Protein AF-A0A5Z2K8K6-F1 (afdb_monomer)

Organism: Salmonella enterica (NCBI:txid28901)

Mean predicted aligned error: 14.05 Å

pLDDT: mean 80.89, std 17.24, range [26.5, 98.38]

Nearest PDB structures (fo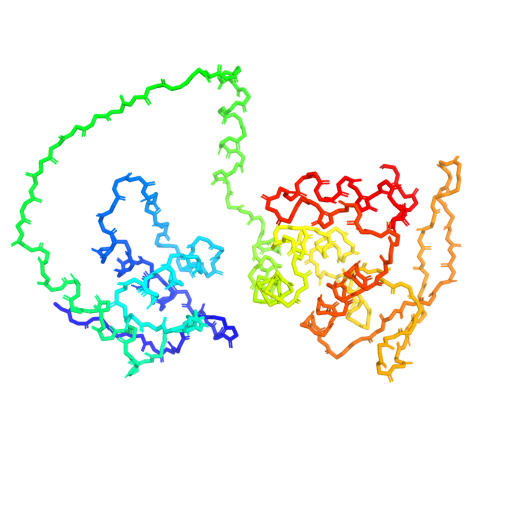ldseek):
  3vwo-assembly1_A  TM=8.982E-01  e=9.004E-08  Sphingomonas sp. A1
  5dn5-assembly2_B  TM=7.701E-01  e=9.004E-08  Salmonella enterica subsp. enterica serovar Typhimurium str. LT2
  5dn5-assembly3_C  TM=7.585E-01  e=5.777E-07  Salmonella enterica subsp. enterica serovar Typhimurium str. LT2
  3fi7-assembly1_A  TM=6.110E-01  e=3.113E-08  Listeria monocytogenes EGD-e
  7qfu-assembly1_A  TM=6.128E-01  e=1.281E-06  Enterococcus faecalis

Solvent-accessible surface area (backbone atoms only — not comparable to full-atom values): 14061 Å² total; per-residue (Å²): 132,80,82,82,50,90,57,43,34,39,62,95,39,83,42,50,43,73,40,30,21,54,49,35,50,34,49,48,60,51,54,86,47,95,90,55,80,75,66,76,68,75,16,68,70,40,72,68,54,46,53,52,43,30,52,43,28,40,75,74,62,63,37,95,69,56,74,39,58,36,39,74,88,32,70,58,46,53,50,35,41,53,43,61,67,67,77,82,79,89,86,87,86,90,84,91,84,88,73,92,75,71,66,68,64,61,54,50,53,52,50,52,59,69,66,46,80,66,59,68,58,55,51,50,33,50,48,66,38,44,55,32,18,50,50,19,27,73,77,42,43,46,30,45,66,42,49,45,51,47,30,28,64,61,3,62,42,66,74,51,35,75,52,30,28,31,68,67,53,68,44,58,30,98,91,63,37,60,43,76,48,80,45,74,46,45,57,97,87,43,79,43,80,41,80,47,49,25,24,30,39,96,34,66,52,56,35,40,42,50,52,25,45,53,46,61,72,36,73,75,32,52,72,19,68,79,31,46,90,37,48,68,62,19,50,51,39,36,48,75,54,58,74,58,68,71,132

Radius of gyration: 21.15 Å; Cα contacts (8 Å, |Δi|>4): 330; chains: 1; bounding box: 48×39×65 Å

InterPro domains:
  IPR002901 Mannosyl-glycoprotein endo-beta-N-acetylglucosamidase-like domain [PF01832] (131-247)
  IPR002901 Mannosyl-glycoprotein endo-beta-N-acetylglucosamidase-like domain [SM00047] (115-247)
  IPR051056 Glycosyl Hydrolase Family 73 [PTHR33308] (103-247)

Secondary structure (DSSP, 8-state):
-----SS-EETTS---HHHHHHHHHHHHHH---TTSPPPP-S----HHHHHHHHHHHHHHS--SS---EE-TTSHHHHHHHHHTTS--S----------PPS-HHHHHHHHHHHHSPP-HHHHHHHHHHHHHHHHHHHHH---HHHHHHHHHHHHTTTT--GGG-TT--BS--TTS-EEEEEEEEEETTEEEEEEEEEE--SSHHHHHHHHHHHHHH-GGGTTGGG-TT-HHHHHHHHHHTTS-S--

Structure (mmCIF, N/CA/C/O backbone):
data_AF-A0A5Z2K8K6-F1
#
_entry.id   AF-A0A5Z2K8K6-F1
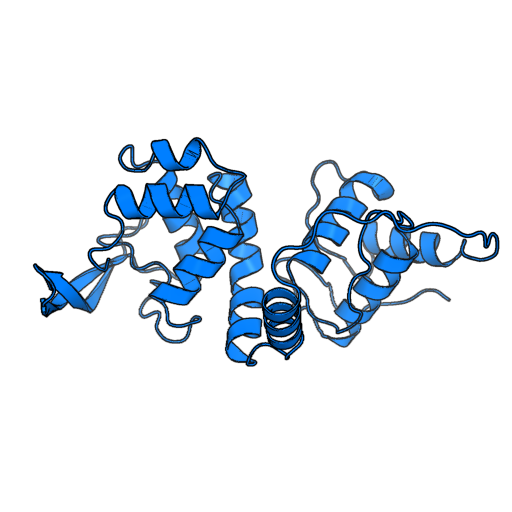#
loop_
_atom_site.group_PDB
_atom_site.id
_atom_site.type_symbol
_atom_site.label_atom_id
_atom_site.label_alt_id
_atom_site.label_comp_id
_atom_site.label_asym_id
_atom_site.label_entity_id
_atom_site.label_seq_id
_atom_site.pdbx_PDB_ins_code
_atom_site.Cartn_x
_atom_site.Cartn_y
_atom_site.Cartn_z
_atom_site.occupancy
_atom_site.B_iso_or_equiv
_atom_site.auth_seq_id
_atom_site.auth_comp_id
_atom_site.auth_asym_id
_atom_site.auth_atom_id
_atom_site.pdbx_PDB_model_num
ATOM 1 N N . MET A 1 1 ? 24.390 1.757 -28.069 1.00 53.50 1 MET A N 1
ATOM 2 C CA . MET A 1 1 ? 25.011 2.133 -26.772 1.00 53.50 1 MET A CA 1
ATOM 3 C C . MET A 1 1 ? 24.380 1.312 -25.645 1.00 53.50 1 MET A C 1
ATOM 5 O O . MET A 1 1 ? 23.157 1.298 -25.557 1.00 53.50 1 MET A O 1
ATOM 9 N N . ARG A 1 2 ? 25.167 0.586 -24.829 1.00 75.75 2 ARG A N 1
ATOM 10 C CA . ARG A 1 2 ? 24.657 -0.184 -23.669 1.00 75.75 2 ARG A CA 1
ATOM 11 C C . ARG A 1 2 ? 24.602 0.718 -22.436 1.00 75.75 2 ARG A C 1
ATOM 13 O O . ARG A 1 2 ? 25.634 1.231 -22.012 1.00 75.75 2 ARG A O 1
ATOM 20 N N . LEU A 1 3 ? 23.418 0.899 -21.865 1.00 83.81 3 LEU A N 1
ATOM 21 C CA . LEU A 1 3 ?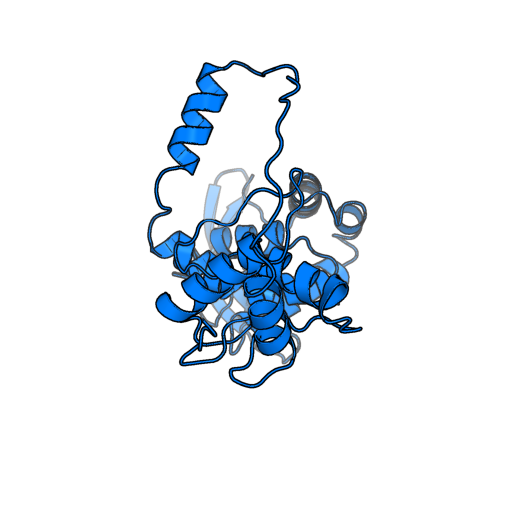 23.206 1.701 -20.664 1.00 83.81 3 LEU A CA 1
ATOM 22 C C . LEU A 1 3 ? 23.503 0.880 -19.407 1.00 83.81 3 LEU A C 1
ATOM 24 O O . LEU A 1 3 ? 23.149 -0.297 -19.309 1.00 83.81 3 LEU A O 1
ATOM 28 N N . ARG A 1 4 ? 24.157 1.520 -18.434 1.00 89.56 4 ARG A N 1
ATOM 29 C CA . ARG A 1 4 ? 24.488 0.942 -17.126 1.00 89.56 4 ARG A CA 1
ATOM 30 C C . ARG A 1 4 ? 23.766 1.700 -16.015 1.00 89.56 4 ARG A C 1
ATOM 32 O O . ARG A 1 4 ? 23.684 2.932 -16.058 1.00 89.56 4 ARG A O 1
ATOM 39 N N . ILE A 1 5 ? 23.303 0.962 -15.012 1.00 91.12 5 ILE A N 1
ATOM 40 C CA . ILE A 1 5 ? 22.779 1.513 -13.757 1.00 91.12 5 ILE A CA 1
ATOM 41 C C . ILE A 1 5 ? 23.851 1.448 -12.667 1.00 91.12 5 ILE A C 1
ATOM 43 O O . ILE A 1 5 ? 24.658 0.516 -12.636 1.00 91.12 5 ILE A O 1
ATOM 47 N N . SER A 1 6 ? 23.891 2.453 -11.798 1.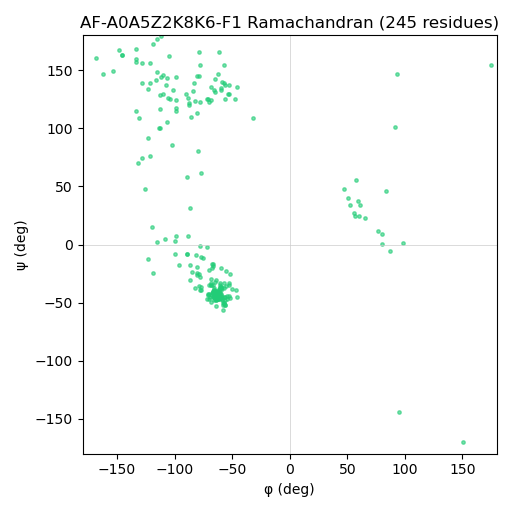00 86.06 6 SER A N 1
ATOM 48 C CA . SER A 1 6 ? 24.843 2.532 -10.688 1.00 86.06 6 SER A CA 1
ATOM 49 C C . SER A 1 6 ? 24.429 1.651 -9.510 1.00 86.06 6 SER A C 1
ATOM 51 O O . SER A 1 6 ? 25.284 1.027 -8.889 1.00 86.06 6 SER A O 1
ATOM 53 N N . ARG A 1 7 ? 23.133 1.512 -9.228 1.00 82.88 7 ARG A N 1
ATOM 54 C CA . ARG A 1 7 ? 22.577 0.598 -8.216 1.00 82.88 7 ARG A CA 1
ATOM 55 C C . ARG A 1 7 ? 21.386 -0.164 -8.787 1.00 82.88 7 ARG A C 1
ATOM 57 O O . ARG A 1 7 ? 20.916 0.151 -9.877 1.00 82.88 7 ARG A O 1
ATOM 64 N N . ALA A 1 8 ? 20.941 -1.196 -8.074 1.00 85.25 8 ALA A N 1
ATOM 65 C CA . ALA A 1 8 ? 19.706 -1.879 -8.428 1.00 85.25 8 ALA A CA 1
ATOM 66 C C . ALA A 1 8 ? 18.513 -0.911 -8.323 1.00 85.25 8 ALA A C 1
ATOM 68 O O . ALA A 1 8 ? 18.503 0.002 -7.493 1.00 85.25 8 ALA A O 1
ATOM 69 N N . VAL A 1 9 ? 17.533 -1.112 -9.200 1.00 87.56 9 VAL A N 1
ATOM 70 C CA . VAL A 1 9 ? 16.278 -0.351 -9.270 1.00 87.56 9 VAL A CA 1
ATOM 71 C C . VAL A 1 9 ? 15.142 -1.347 -9.146 1.00 87.56 9 VAL A C 1
ATOM 73 O O . VAL A 1 9 ? 15.189 -2.378 -9.807 1.00 87.56 9 VAL A O 1
ATOM 76 N N . GLY A 1 10 ? 14.141 -1.080 -8.320 1.00 83.44 10 GLY A N 1
ATOM 77 C CA . GLY A 1 10 ? 13.054 -2.016 -8.103 1.00 83.44 10 GLY A CA 1
ATOM 78 C C . GLY A 1 10 ? 12.410 -1.950 -6.730 1.00 83.44 10 GLY A C 1
ATOM 79 O O . GLY A 1 10 ? 12.699 -1.077 -5.908 1.00 83.44 10 GLY A O 1
ATOM 80 N N . VAL A 1 11 ? 11.562 -2.938 -6.468 1.00 72.00 11 VAL A N 1
ATOM 81 C CA . VAL A 1 11 ? 11.000 -3.200 -5.138 1.00 72.00 11 VAL A CA 1
ATOM 82 C C . VAL A 1 11 ? 12.127 -3.326 -4.106 1.00 72.00 11 VAL A C 1
ATOM 84 O O . VAL A 1 11 ? 13.101 -4.054 -4.309 1.00 72.00 11 VAL A O 1
ATOM 87 N N . ASN A 1 12 ? 12.000 -2.582 -3.003 1.00 69.12 12 ASN A N 1
ATOM 88 C CA . ASN A 1 12 ? 12.960 -2.537 -1.893 1.00 69.12 12 ASN A CA 1
ATOM 89 C C . ASN A 1 12 ? 14.399 -2.158 -2.300 1.00 69.12 12 ASN A C 1
ATOM 91 O O . ASN A 1 12 ? 15.354 -2.515 -1.614 1.00 69.12 12 ASN A O 1
ATOM 95 N N . GLN A 1 13 ? 14.571 -1.442 -3.417 1.00 83.12 13 GLN A N 1
ATOM 96 C CA . GLN A 1 13 ? 15.871 -0.943 -3.867 1.00 83.12 13 GLN A CA 1
ATOM 97 C C . GLN A 1 13 ? 16.025 0.565 -3.616 1.00 83.12 13 GLN A C 1
ATOM 99 O O . GLN A 1 13 ? 15.027 1.274 -3.487 1.00 83.12 13 GLN A O 1
ATOM 104 N N . PRO A 1 14 ? 17.262 1.101 -3.624 1.00 74.94 14 PRO A N 1
ATOM 105 C CA . PRO A 1 14 ? 17.507 2.527 -3.402 1.00 74.94 14 PRO A CA 1
ATOM 106 C C . PRO A 1 14 ? 16.836 3.468 -4.412 1.00 74.94 14 PRO A C 1
ATOM 108 O O . PRO A 1 14 ? 16.716 4.653 -4.123 1.00 74.94 14 PRO A O 1
ATOM 111 N N . ASN A 1 15 ? 16.458 2.968 -5.599 1.00 81.50 15 ASN A N 1
ATOM 112 C CA . ASN A 1 15 ? 15.689 3.698 -6.615 1.00 81.50 15 ASN A CA 1
ATOM 113 C C . ASN A 1 15 ? 16.207 5.117 -6.896 1.00 81.50 15 ASN A C 1
ATOM 115 O O . ASN A 1 15 ? 15.448 6.081 -6.944 1.00 81.50 15 ASN A O 1
ATOM 119 N N . ASN A 1 16 ? 17.522 5.249 -7.097 1.00 83.06 16 ASN A N 1
ATOM 120 C CA . ASN A 1 16 ? 18.114 6.538 -7.437 1.00 83.06 16 ASN A CA 1
ATOM 121 C C . ASN A 1 16 ? 17.515 7.074 -8.750 1.00 83.06 16 ASN A C 1
ATOM 123 O O . ASN A 1 16 ? 17.475 6.356 -9.752 1.00 83.06 16 ASN A O 1
ATOM 127 N N . ILE A 1 17 ? 17.131 8.354 -8.744 1.00 74.25 17 ILE A N 1
ATOM 128 C CA . ILE A 1 17 ? 16.467 9.069 -9.847 1.00 74.25 17 ILE A CA 1
ATOM 129 C C . ILE A 1 17 ? 17.141 8.814 -11.202 1.00 74.25 17 ILE A C 1
ATOM 131 O O . ILE A 1 17 ? 16.468 8.529 -12.193 1.00 74.25 17 ILE A O 1
ATOM 135 N N . VAL A 1 18 ? 18.475 8.869 -11.258 1.00 84.69 18 VAL A N 1
ATOM 136 C CA . VAL A 1 18 ? 19.233 8.704 -12.507 1.00 84.69 18 VAL A CA 1
ATOM 137 C C . VAL A 1 18 ? 19.084 7.291 -13.066 1.00 84.69 18 VAL A C 1
ATOM 139 O O . VAL A 1 18 ? 18.947 7.112 -14.276 1.00 84.69 18 VAL A O 1
ATOM 142 N N . ASP A 1 19 ? 19.105 6.276 -12.205 1.00 90.69 19 ASP A N 1
ATOM 143 C CA . ASP A 1 19 ? 18.991 4.886 -12.636 1.00 90.69 19 ASP A CA 1
ATOM 144 C C . ASP A 1 19 ? 17.545 4.518 -12.967 1.00 90.69 19 ASP A C 1
ATOM 146 O O . ASP A 1 19 ? 17.313 3.867 -13.985 1.00 90.69 19 ASP A O 1
ATOM 150 N N . VAL A 1 20 ? 16.567 5.004 -12.197 1.00 87.56 20 VAL A N 1
ATOM 151 C CA . VAL A 1 20 ? 15.142 4.819 -12.507 1.00 87.56 20 VAL A CA 1
ATOM 152 C C . VAL A 1 20 ? 14.804 5.427 -13.867 1.00 87.56 20 VAL A C 1
ATOM 154 O O . VAL A 1 20 ? 14.169 4.765 -14.686 1.00 87.56 20 VAL A O 1
ATOM 157 N N . LYS A 1 21 ? 15.305 6.632 -14.164 1.00 92.00 21 LYS A N 1
ATOM 158 C CA . LYS A 1 21 ? 15.085 7.293 -15.456 1.00 92.00 21 LYS A CA 1
ATOM 159 C C . LYS A 1 21 ? 15.638 6.473 -16.622 1.00 92.00 21 LYS A C 1
ATOM 161 O O . LYS A 1 21 ? 14.971 6.316 -17.643 1.00 92.00 21 LYS A O 1
ATOM 166 N N . LYS A 1 22 ? 16.829 5.880 -16.461 1.00 94.50 22 LYS A N 1
ATOM 167 C CA . LYS A 1 22 ? 17.393 4.959 -17.465 1.00 94.50 22 LYS A CA 1
ATOM 168 C C . LYS A 1 22 ? 16.503 3.736 -17.672 1.00 94.50 22 LYS A C 1
ATOM 170 O O . LYS A 1 22 ? 16.330 3.316 -18.812 1.00 94.50 22 LYS A O 1
ATOM 175 N N . ILE A 1 23 ? 15.951 3.164 -16.600 1.00 94.25 23 ILE A N 1
ATOM 176 C CA . ILE A 1 23 ? 15.048 2.011 -16.696 1.00 94.25 23 ILE A CA 1
ATOM 177 C C . ILE A 1 23 ? 13.733 2.389 -17.384 1.00 94.25 23 ILE A C 1
ATOM 179 O O . ILE A 1 23 ? 13.329 1.676 -18.295 1.00 94.25 23 ILE A O 1
ATOM 183 N N . GLN A 1 24 ? 13.106 3.513 -17.029 1.00 93.50 24 GLN A N 1
ATOM 184 C CA . GLN A 1 24 ? 11.891 4.010 -17.691 1.00 93.50 24 GLN A CA 1
ATOM 185 C C . GLN A 1 24 ? 12.109 4.194 -19.198 1.00 93.50 24 GLN A C 1
ATOM 187 O O . GLN A 1 24 ? 11.338 3.674 -20.001 1.00 93.50 24 GLN A O 1
ATOM 192 N N . MET A 1 25 ? 13.214 4.841 -19.579 1.00 92.62 25 MET A N 1
ATOM 193 C CA . MET A 1 25 ? 13.598 5.026 -20.979 1.00 92.62 25 MET A CA 1
ATOM 194 C C . MET A 1 25 ? 13.795 3.686 -21.702 1.00 92.62 25 MET A C 1
ATOM 196 O O . MET A 1 25 ? 13.320 3.497 -22.821 1.00 92.62 25 MET A O 1
ATOM 200 N N . LEU A 1 26 ? 14.484 2.727 -21.076 1.00 93.44 26 LEU A N 1
ATOM 201 C CA . LEU A 1 26 ? 14.686 1.401 -21.661 1.00 93.44 26 LEU A CA 1
ATOM 202 C C . LEU A 1 26 ? 13.370 0.621 -21.800 1.00 93.44 26 LEU A C 1
ATOM 204 O O . LEU A 1 26 ? 13.174 -0.038 -22.816 1.00 93.44 26 LEU A O 1
ATOM 208 N N . LEU A 1 27 ? 12.467 0.711 -20.822 1.00 92.31 27 LEU A N 1
ATOM 209 C CA . LEU A 1 27 ? 11.156 0.059 -20.859 1.00 92.31 27 LEU A CA 1
ATOM 210 C C . LEU A 1 27 ? 10.259 0.641 -21.956 1.00 92.31 27 LEU A C 1
ATOM 212 O O . LEU A 1 27 ? 9.649 -0.126 -22.697 1.00 92.31 27 LEU A O 1
ATOM 216 N N . ASN A 1 28 ? 10.222 1.970 -22.100 1.00 91.19 28 ASN A N 1
ATOM 217 C CA . ASN A 1 28 ? 9.501 2.646 -23.185 1.00 91.19 28 ASN A CA 1
ATOM 218 C C . ASN A 1 28 ? 10.001 2.214 -24.565 1.00 91.19 28 ASN A C 1
ATOM 220 O O . ASN A 1 28 ? 9.222 2.073 -25.497 1.00 91.19 28 ASN A O 1
ATOM 224 N N . ARG A 1 29 ? 11.310 1.988 -24.706 1.00 88.88 29 ARG A N 1
ATOM 225 C CA . ARG A 1 29 ? 11.898 1.547 -25.978 1.00 88.88 29 ARG A CA 1
ATOM 226 C C . ARG A 1 29 ? 11.667 0.072 -26.262 1.00 88.88 29 ARG A C 1
ATOM 228 O O . ARG A 1 29 ? 11.528 -0.301 -27.424 1.00 88.88 29 ARG A O 1
ATOM 235 N N . ALA A 1 30 ? 11.699 -0.756 -25.220 1.00 88.50 30 ALA A N 1
ATOM 236 C CA . ALA A 1 30 ? 11.619 -2.203 -25.348 1.00 88.50 30 ALA A CA 1
ATOM 237 C C . ALA A 1 30 ? 10.188 -2.710 -25.569 1.00 88.50 30 ALA A C 1
ATOM 239 O O . ALA A 1 30 ? 10.015 -3.779 -26.146 1.00 88.50 30 ALA A O 1
ATOM 240 N N . ILE A 1 31 ? 9.181 -1.957 -25.119 1.00 83.94 31 ILE A N 1
ATOM 241 C CA . ILE A 1 31 ? 7.767 -2.302 -25.265 1.00 83.94 31 ILE A CA 1
ATOM 242 C C . ILE A 1 31 ? 7.129 -1.284 -26.204 1.00 83.94 31 ILE A C 1
ATOM 244 O O . ILE A 1 31 ? 6.819 -0.169 -25.795 1.00 83.94 31 ILE A O 1
ATOM 248 N N . ARG A 1 32 ? 6.962 -1.686 -27.466 1.00 71.31 32 ARG A N 1
ATOM 249 C CA . ARG A 1 32 ? 6.271 -0.916 -28.504 1.00 71.31 32 ARG A CA 1
ATOM 250 C C . ARG A 1 32 ? 4.874 -1.498 -28.682 1.00 71.31 32 ARG A C 1
ATOM 252 O O . ARG A 1 32 ? 4.679 -2.408 -29.478 1.00 71.31 32 ARG A O 1
ATOM 259 N N . ASP A 1 33 ? 3.953 -1.030 -27.856 1.00 71.06 33 ASP A N 1
ATOM 260 C CA . ASP A 1 33 ? 2.528 -1.329 -27.956 1.00 71.06 33 ASP A CA 1
ATOM 261 C C . ASP A 1 33 ? 1.791 -0.001 -27.810 1.00 71.06 33 ASP A C 1
ATOM 263 O O . ASP A 1 33 ? 1.880 0.644 -26.764 1.00 71.06 33 ASP A O 1
ATOM 267 N N . ASP A 1 34 ? 1.105 0.423 -28.868 1.00 63.66 34 ASP A N 1
ATOM 268 C CA . ASP A 1 34 ? 0.446 1.730 -28.929 1.00 63.66 34 ASP A CA 1
ATOM 269 C C . ASP A 1 34 ? -0.727 1.848 -27.944 1.00 63.66 34 ASP A C 1
ATOM 271 O O . ASP A 1 34 ? -1.140 2.956 -27.596 1.00 63.66 34 ASP A O 1
ATOM 275 N N . ASN A 1 35 ? -1.230 0.720 -27.426 1.00 75.06 35 ASN A N 1
ATOM 276 C CA . ASN A 1 35 ? -2.250 0.702 -26.376 1.00 75.06 35 ASN A CA 1
ATOM 277 C C . ASN A 1 35 ? -1.656 0.915 -24.977 1.00 75.06 35 ASN A C 1
ATOM 279 O O . ASN A 1 35 ? -2.391 1.088 -24.002 1.00 75.06 35 ASN A O 1
ATOM 283 N N . ILE A 1 36 ? -0.329 0.897 -24.853 1.00 69.56 36 ILE A N 1
ATOM 284 C CA . ILE A 1 36 ? 0.379 1.036 -23.589 1.00 69.56 36 ILE A CA 1
ATOM 285 C C . ILE A 1 36 ? 1.017 2.430 -23.522 1.00 69.56 36 ILE A C 1
ATOM 287 O O . ILE A 1 36 ? 2.055 2.699 -24.120 1.00 69.56 36 ILE A O 1
ATOM 291 N N . GLU A 1 37 ? 0.430 3.316 -22.713 1.00 80.25 37 GLU A N 1
ATOM 292 C CA . GLU A 1 37 ? 0.925 4.686 -22.498 1.00 80.25 37 GLU A CA 1
ATOM 293 C C . GLU A 1 37 ? 2.410 4.705 -22.091 1.00 80.25 37 GLU A C 1
ATOM 295 O O . GLU A 1 37 ? 2.804 4.040 -21.133 1.00 80.25 37 GLU A O 1
ATOM 300 N N . SER A 1 38 ? 3.248 5.502 -22.757 1.00 84.75 38 SER A N 1
ATOM 301 C CA . SER A 1 38 ? 4.659 5.662 -22.382 1.00 84.75 38 SER A CA 1
ATOM 302 C C . SER A 1 38 ? 4.832 6.138 -20.936 1.00 84.75 38 SER A C 1
ATOM 304 O O . SER A 1 38 ? 4.128 7.024 -20.451 1.00 84.75 38 SER A O 1
ATOM 306 N N . LEU A 1 39 ? 5.817 5.575 -20.238 1.00 84.56 39 LEU A N 1
ATOM 307 C CA . LEU A 1 39 ? 6.232 6.067 -18.930 1.00 84.56 39 LEU A CA 1
ATOM 308 C C . LEU A 1 39 ? 6.816 7.473 -19.070 1.00 84.56 39 LEU A C 1
ATOM 310 O O . LEU A 1 39 ? 7.578 7.747 -19.999 1.00 84.56 39 LEU A O 1
ATOM 314 N N . LYS A 1 40 ? 6.540 8.342 -18.096 1.00 87.00 40 LYS A N 1
ATOM 315 C CA . LYS A 1 40 ? 7.332 9.561 -17.923 1.00 87.00 40 LYS A CA 1
ATOM 316 C C . LYS A 1 40 ? 8.751 9.166 -17.513 1.00 87.00 40 LYS A C 1
ATOM 318 O O . LYS A 1 40 ? 8.928 8.337 -16.630 1.00 87.00 40 LYS A O 1
ATOM 323 N N . GLU A 1 41 ? 9.755 9.753 -18.155 1.00 90.56 41 GLU A N 1
ATOM 324 C CA . GLU A 1 41 ? 11.176 9.527 -17.852 1.00 90.56 41 GLU A CA 1
ATOM 325 C C . GLU A 1 41 ? 11.656 10.524 -16.786 1.00 90.56 41 GLU A C 1
ATOM 327 O O . GLU A 1 41 ? 12.545 11.356 -17.002 1.00 90.56 41 GLU A O 1
ATOM 332 N N . ASP A 1 42 ? 10.991 10.491 -15.639 1.00 78.62 42 ASP A N 1
ATOM 333 C CA . ASP A 1 42 ? 11.150 11.436 -14.532 1.00 78.62 42 ASP A CA 1
ATOM 334 C C . ASP A 1 42 ? 12.042 10.903 -13.401 1.00 78.62 42 ASP A C 1
ATOM 336 O O . ASP A 1 42 ? 12.419 11.655 -12.505 1.00 78.62 42 ASP A O 1
ATOM 340 N N . GLY A 1 43 ? 12.430 9.628 -13.457 1.00 81.69 43 GLY A N 1
ATOM 341 C CA . GLY A 1 43 ? 13.209 8.974 -12.413 1.00 81.69 43 GLY A CA 1
ATOM 342 C C . GLY A 1 43 ? 12.395 8.594 -11.178 1.00 81.69 43 GLY A C 1
ATOM 343 O O . GLY A 1 43 ? 12.982 8.216 -10.165 1.00 81.69 43 GLY A O 1
ATOM 344 N N . LEU A 1 44 ? 11.061 8.656 -11.245 1.00 79.25 44 LEU A N 1
ATOM 345 C CA . LEU A 1 44 ? 10.184 8.233 -10.160 1.00 79.25 44 LEU A CA 1
ATOM 346 C C . LEU A 1 44 ? 9.864 6.737 -10.258 1.00 79.25 44 LEU A C 1
ATOM 348 O O . LEU A 1 44 ? 9.291 6.230 -11.230 1.00 79.25 44 LEU A O 1
ATOM 352 N N . TRP A 1 45 ? 10.208 6.007 -9.199 1.00 76.88 45 TRP A N 1
ATOM 353 C CA . TRP A 1 45 ? 9.811 4.613 -9.042 1.00 76.88 45 TRP A CA 1
ATOM 354 C C . TRP A 1 45 ? 8.364 4.540 -8.538 1.00 76.88 45 TRP A C 1
ATOM 356 O O . TRP A 1 45 ? 8.109 4.402 -7.347 1.00 76.88 45 TRP A O 1
ATOM 366 N N . GLY A 1 46 ? 7.415 4.691 -9.465 1.00 74.81 46 GLY A N 1
ATOM 367 C CA . GLY A 1 46 ? 5.979 4.675 -9.178 1.00 74.81 46 GLY A CA 1
ATOM 368 C C . GLY A 1 46 ? 5.237 3.454 -9.742 1.00 74.81 46 GLY A C 1
ATOM 369 O O . GLY A 1 46 ? 5.830 2.628 -10.442 1.00 74.81 46 GLY A O 1
ATOM 370 N N . PRO A 1 47 ? 3.911 3.361 -9.514 1.00 72.19 47 PRO A N 1
ATOM 371 C CA . PRO A 1 47 ? 3.098 2.202 -9.898 1.00 72.19 47 PRO A CA 1
ATOM 372 C C . PRO A 1 47 ? 3.161 1.866 -11.392 1.00 72.19 47 PRO A C 1
ATOM 374 O O . PRO A 1 47 ? 3.213 0.694 -11.757 1.00 72.19 47 PRO A O 1
ATOM 377 N N . LYS A 1 48 ? 3.220 2.885 -12.263 1.00 79.75 48 LYS A N 1
ATOM 378 C CA . LYS A 1 48 ? 3.361 2.687 -13.715 1.00 79.75 48 LYS A CA 1
ATOM 379 C C . LYS A 1 48 ? 4.714 2.060 -14.071 1.00 79.75 48 LYS A C 1
ATOM 381 O O . LYS A 1 48 ? 4.753 1.103 -14.841 1.00 79.75 48 LYS A O 1
ATOM 386 N N . THR A 1 49 ? 5.809 2.558 -13.487 1.00 86.12 49 THR A N 1
ATOM 387 C CA . THR A 1 49 ? 7.162 2.008 -13.686 1.00 86.12 49 THR A CA 1
ATOM 388 C C . THR A 1 49 ? 7.242 0.567 -13.178 1.00 86.12 49 THR A C 1
ATOM 390 O O . THR A 1 49 ? 7.753 -0.299 -13.887 1.00 86.12 49 THR A O 1
ATOM 393 N N . PHE A 1 50 ? 6.677 0.295 -11.996 1.00 83.00 50 PHE A N 1
ATOM 394 C CA . PHE A 1 50 ? 6.571 -1.049 -11.427 1.00 83.00 50 PHE A CA 1
ATOM 395 C C . PHE A 1 50 ? 5.814 -2.005 -12.359 1.00 83.00 50 PHE A C 1
ATOM 397 O O . PHE A 1 50 ? 6.364 -3.025 -12.769 1.00 83.00 50 PHE A O 1
ATOM 404 N N . ALA A 1 51 ? 4.582 -1.656 -12.745 1.00 78.06 51 ALA A N 1
ATOM 405 C CA . ALA A 1 51 ? 3.737 -2.513 -13.575 1.00 78.06 51 ALA A CA 1
ATOM 406 C C . ALA A 1 51 ? 4.380 -2.783 -14.939 1.00 78.06 51 ALA A C 1
ATOM 408 O O . ALA A 1 51 ? 4.377 -3.914 -15.423 1.00 78.06 51 ALA A O 1
ATOM 409 N N . ARG A 1 52 ? 5.004 -1.758 -15.536 1.00 88.75 52 ARG A N 1
ATOM 410 C CA . ARG A 1 52 ? 5.738 -1.906 -16.793 1.00 88.75 52 ARG A CA 1
ATOM 411 C C . ARG A 1 52 ? 6.923 -2.854 -16.653 1.00 88.75 52 ARG A C 1
ATOM 413 O O . ARG A 1 52 ? 7.172 -3.635 -17.567 1.00 88.75 52 ARG A O 1
ATOM 420 N N . LEU A 1 53 ? 7.653 -2.786 -15.539 1.00 89.88 53 LEU A N 1
ATOM 421 C CA . LEU A 1 53 ? 8.784 -3.673 -15.304 1.00 89.88 53 LEU A CA 1
ATOM 422 C C . LEU A 1 53 ? 8.337 -5.122 -15.095 1.00 89.88 53 LEU A C 1
ATOM 424 O O . LEU A 1 53 ? 8.943 -6.013 -15.683 1.00 89.88 53 LEU A O 1
ATOM 428 N N . VAL A 1 54 ? 7.282 -5.352 -14.309 1.00 81.69 54 VAL A N 1
ATOM 429 C CA . VAL A 1 54 ? 6.696 -6.688 -14.106 1.00 81.69 54 VAL A CA 1
ATOM 430 C C . VAL A 1 54 ? 6.267 -7.284 -15.440 1.00 81.69 54 VAL A C 1
ATOM 432 O O . VAL A 1 54 ? 6.737 -8.357 -15.812 1.00 81.69 54 VAL A O 1
ATOM 435 N N . TYR A 1 55 ? 5.480 -6.535 -16.217 1.00 84.19 55 TYR A N 1
ATOM 436 C CA . TYR A 1 55 ? 5.068 -6.947 -17.557 1.00 84.19 55 TYR A CA 1
ATOM 437 C C . TYR A 1 55 ? 6.274 -7.286 -18.444 1.00 84.19 55 TYR A C 1
ATOM 439 O O . TYR A 1 55 ? 6.297 -8.322 -19.109 1.00 84.19 55 TYR A O 1
ATOM 447 N N . PHE A 1 56 ? 7.317 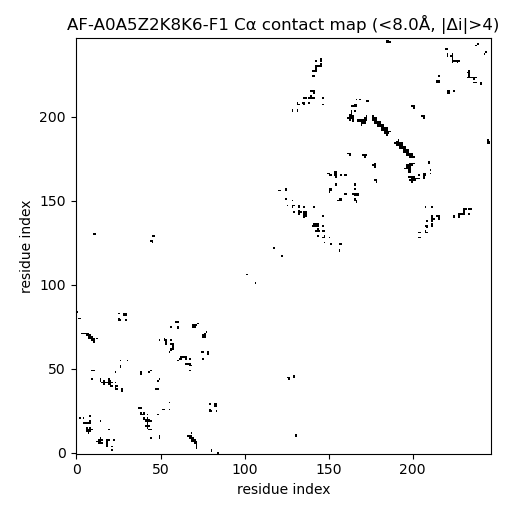-6.449 -18.420 1.00 89.81 56 PHE A N 1
ATOM 448 C CA . PHE A 1 56 ? 8.537 -6.708 -19.178 1.00 89.81 56 PHE A CA 1
ATOM 449 C C . PHE A 1 56 ? 9.224 -8.017 -18.753 1.00 89.81 56 PHE A C 1
ATOM 451 O O . PHE A 1 56 ? 9.643 -8.814 -19.595 1.00 89.81 56 PHE A O 1
ATOM 458 N N . GLN A 1 57 ? 9.347 -8.247 -17.448 1.00 89.19 57 GLN A N 1
ATOM 459 C CA . GLN A 1 57 ? 9.994 -9.426 -16.883 1.00 89.19 57 GLN A CA 1
ATOM 460 C C . GLN A 1 57 ? 9.251 -10.721 -17.227 1.00 89.19 57 GLN A C 1
ATOM 462 O O . GLN A 1 57 ? 9.884 -11.701 -17.619 1.00 89.19 57 GLN A O 1
ATOM 467 N N . GLU A 1 58 ? 7.925 -10.718 -17.169 1.00 80.81 58 GLU A N 1
ATOM 468 C CA . GLU A 1 58 ? 7.116 -11.886 -17.527 1.00 80.81 58 GLU A CA 1
ATOM 469 C C . GLU A 1 58 ? 7.153 -12.156 -19.034 1.00 80.81 58 GLU A C 1
ATOM 471 O O . GLU A 1 58 ? 7.370 -13.287 -19.470 1.00 80.81 58 GLU A O 1
ATOM 476 N N . LYS A 1 59 ? 6.963 -11.118 -19.858 1.00 84.19 59 LYS A N 1
ATOM 477 C CA . LYS A 1 59 ? 6.749 -11.293 -21.302 1.00 84.19 59 LYS A CA 1
ATOM 478 C C . LYS A 1 59 ? 8.028 -11.366 -22.126 1.00 84.19 59 LYS A C 1
ATOM 480 O O . LYS A 1 59 ? 8.034 -12.042 -23.148 1.00 84.19 59 LYS A O 1
ATOM 485 N N . PHE A 1 60 ? 9.098 -10.695 -21.703 1.00 87.81 60 PHE A N 1
ATOM 486 C CA . PHE A 1 60 ? 10.318 -10.549 -22.511 1.00 87.81 60 PHE A CA 1
ATOM 487 C C . PHE A 1 60 ? 11.561 -11.157 -21.865 1.00 87.81 60 PHE A C 1
ATOM 489 O O . PHE A 1 60 ? 12.518 -11.470 -22.580 1.00 87.81 60 PHE A O 1
ATOM 496 N N . VAL A 1 61 ? 11.574 -11.284 -20.534 1.00 89.88 61 VAL A N 1
ATOM 497 C CA . VAL A 1 61 ? 12.629 -11.996 -19.788 1.00 89.88 61 VAL A CA 1
ATOM 498 C C . VAL A 1 61 ? 12.204 -13.436 -19.477 1.00 89.88 61 VAL A C 1
ATOM 500 O O . VAL A 1 61 ? 13.069 -14.269 -19.225 1.00 89.88 61 VAL A O 1
ATOM 503 N N . HIS A 1 62 ? 10.902 -13.738 -19.557 1.00 87.75 62 HIS A N 1
ATOM 504 C CA . HIS A 1 62 ? 10.306 -15.041 -19.248 1.00 87.75 62 HIS A CA 1
ATOM 505 C C . HIS A 1 62 ? 10.566 -15.495 -17.807 1.00 87.75 62 HIS A C 1
ATOM 507 O O . HIS A 1 62 ? 10.786 -16.675 -17.538 1.00 87.75 62 HIS A O 1
ATOM 513 N N . LEU A 1 63 ? 10.546 -14.549 -16.863 1.00 74.06 63 LEU A N 1
ATOM 514 C CA . LEU A 1 63 ? 10.554 -14.893 -15.445 1.00 74.06 63 LEU A CA 1
ATOM 515 C C . LEU A 1 63 ? 9.190 -15.470 -15.059 1.00 74.06 63 LEU A C 1
ATOM 517 O O . LEU A 1 63 ? 8.167 -14.822 -15.257 1.00 74.06 63 LEU A O 1
ATOM 521 N N . PHE A 1 64 ? 9.191 -16.672 -14.478 1.00 66.31 64 PHE A N 1
ATOM 522 C CA . PHE A 1 64 ? 7.978 -17.315 -13.956 1.00 66.31 64 PHE A CA 1
ATOM 523 C C . PHE A 1 64 ? 7.365 -16.520 -12.787 1.00 66.31 64 PHE A C 1
ATOM 525 O O . PHE A 1 64 ? 6.149 -16.474 -12.624 1.00 66.31 64 PHE A O 1
ATOM 532 N N . HIS A 1 65 ? 8.215 -15.833 -12.017 1.00 71.94 65 HIS A N 1
ATOM 533 C CA . HIS A 1 65 ? 7.820 -14.862 -11.002 1.00 71.94 65 HIS A CA 1
ATOM 534 C C . HIS A 1 65 ? 8.625 -1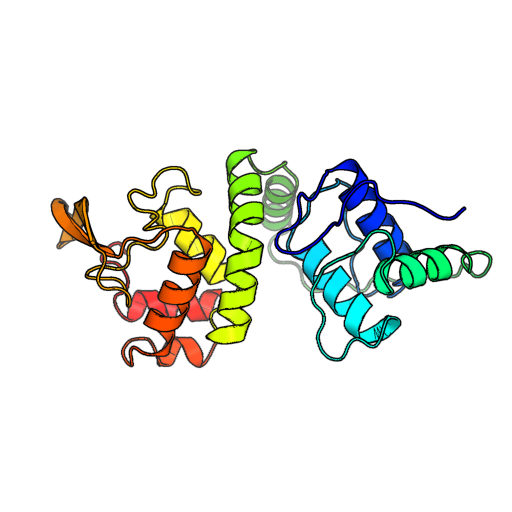3.576 -11.190 1.00 71.94 65 HIS A C 1
ATOM 536 O O . HIS A 1 65 ? 9.829 -13.548 -10.932 1.00 71.94 65 HIS A O 1
ATOM 542 N N . ALA A 1 66 ? 7.969 -12.515 -11.659 1.00 75.12 66 ALA A N 1
ATOM 543 C CA . ALA A 1 66 ? 8.595 -11.205 -11.745 1.00 75.12 66 ALA A CA 1
ATOM 544 C C . ALA A 1 66 ? 8.842 -10.639 -10.340 1.00 75.12 66 ALA A C 1
ATOM 546 O O . ALA A 1 66 ? 7.926 -10.503 -9.529 1.00 75.12 66 ALA A O 1
ATOM 547 N N . ASP A 1 67 ? 10.097 -10.298 -10.063 1.00 73.00 67 ASP A N 1
ATOM 548 C CA . ASP A 1 67 ? 10.546 -9.728 -8.791 1.00 73.00 67 ASP A CA 1
ATOM 549 C C . ASP A 1 67 ? 10.471 -8.193 -8.768 1.00 73.00 67 ASP A C 1
ATOM 551 O O . ASP A 1 67 ? 10.676 -7.573 -7.726 1.00 73.00 67 ASP A O 1
ATOM 555 N N . ALA A 1 68 ? 10.178 -7.573 -9.916 1.00 83.56 68 ALA A N 1
ATOM 556 C CA . ALA A 1 68 ? 10.198 -6.132 -10.124 1.00 83.56 68 ALA A CA 1
ATOM 557 C C . ALA A 1 68 ? 11.522 -5.478 -9.701 1.00 83.56 68 ALA A C 1
ATOM 559 O O . ALA A 1 68 ? 11.537 -4.332 -9.241 1.00 83.56 68 ALA A O 1
ATOM 560 N N . VAL A 1 69 ? 12.639 -6.190 -9.884 1.00 87.56 69 VAL A N 1
ATOM 561 C CA . VAL A 1 69 ? 13.990 -5.685 -9.633 1.00 87.56 69 VAL A CA 1
ATOM 562 C C . VAL A 1 69 ? 14.835 -5.753 -10.904 1.00 87.56 69 VAL A C 1
ATOM 564 O O . VAL A 1 69 ? 14.797 -6.698 -11.689 1.00 87.56 69 VAL A O 1
ATOM 567 N N . VAL A 1 70 ? 15.627 -4.711 -11.132 1.00 90.75 70 VAL A N 1
ATOM 568 C CA . VAL A 1 70 ? 16.648 -4.639 -12.173 1.00 90.75 70 VAL A CA 1
ATOM 569 C C . VAL A 1 70 ? 18.013 -4.601 -11.508 1.00 90.75 70 VAL A C 1
ATOM 571 O O . VAL A 1 70 ? 18.488 -3.560 -11.055 1.00 90.75 70 VAL A O 1
ATOM 574 N N . ASN A 1 71 ? 18.664 -5.760 -11.483 1.00 89.00 71 ASN A N 1
ATOM 575 C CA . ASN A 1 71 ? 20.030 -5.899 -10.994 1.00 89.00 71 ASN A CA 1
ATOM 576 C C . ASN A 1 71 ? 21.050 -5.427 -12.039 1.00 89.00 71 ASN A C 1
ATOM 578 O O . ASN A 1 71 ? 20.885 -5.668 -13.238 1.00 89.00 71 ASN A O 1
ATOM 582 N N . ARG A 1 72 ? 22.158 -4.824 -11.580 1.00 86.69 72 ARG A N 1
ATOM 583 C CA . ARG A 1 72 ? 23.220 -4.247 -12.435 1.00 86.69 72 ARG A CA 1
ATOM 584 C C . ARG A 1 72 ? 23.766 -5.229 -13.478 1.00 86.69 72 ARG A C 1
ATOM 586 O O . ARG A 1 72 ? 24.115 -4.827 -14.583 1.00 86.69 72 ARG A O 1
ATOM 593 N N . TYR A 1 73 ? 23.834 -6.509 -13.131 1.00 85.06 73 TYR A N 1
ATOM 594 C CA . TYR A 1 73 ? 24.309 -7.573 -14.019 1.00 85.06 73 TYR A CA 1
ATOM 595 C C . TYR A 1 73 ? 23.236 -8.635 -14.278 1.00 85.06 73 TYR A C 1
ATOM 597 O O . TYR A 1 73 ? 23.542 -9.727 -14.749 1.00 85.06 73 TYR A O 1
ATOM 605 N N . GLY A 1 74 ? 21.977 -8.323 -13.961 1.00 88.06 74 GLY A N 1
ATOM 606 C CA . GLY A 1 74 ? 20.862 -9.259 -14.022 1.00 88.06 74 GLY A CA 1
ATOM 607 C C . GLY A 1 74 ? 20.318 -9.494 -15.434 1.00 88.06 74 GLY A C 1
ATOM 608 O O . GLY A 1 74 ? 20.594 -8.717 -16.356 1.00 88.06 74 GLY A O 1
ATOM 609 N N . PRO A 1 75 ? 19.507 -10.552 -15.609 1.00 90.12 75 PRO A N 1
ATOM 610 C CA . PRO A 1 75 ? 18.899 -10.896 -16.895 1.00 90.12 75 PRO A CA 1
ATOM 611 C C . PRO A 1 75 ? 18.004 -9.775 -17.434 1.00 90.12 75 PRO A C 1
ATOM 613 O O . PRO A 1 75 ? 18.088 -9.443 -18.617 1.00 90.12 75 PRO A O 1
ATOM 616 N N . THR A 1 76 ? 17.243 -9.111 -16.562 1.00 91.88 76 THR A N 1
ATOM 617 C CA . THR A 1 76 ? 16.337 -8.015 -16.927 1.00 91.88 76 THR A CA 1
ATOM 618 C C . THR A 1 76 ? 17.071 -6.848 -17.591 1.00 91.88 76 THR A C 1
ATOM 620 O O . THR A 1 76 ? 16.689 -6.416 -18.678 1.00 91.88 76 THR A O 1
ATOM 623 N N . LEU A 1 77 ? 18.188 -6.379 -17.015 1.00 92.69 77 LEU A N 1
ATOM 624 C CA . LEU A 1 77 ? 18.957 -5.274 -17.603 1.00 92.69 77 LEU A CA 1
ATOM 625 C C . LEU A 1 77 ? 19.640 -5.668 -18.918 1.00 92.69 77 LEU A C 1
ATOM 627 O O . LEU A 1 77 ? 19.761 -4.841 -19.827 1.00 92.69 77 LEU A O 1
ATOM 631 N N . ARG A 1 78 ? 20.096 -6.923 -19.039 1.00 91.44 78 ARG A N 1
ATOM 632 C CA . ARG A 1 78 ? 20.656 -7.434 -20.298 1.00 91.44 78 ARG A CA 1
ATOM 633 C C . ARG A 1 78 ? 19.607 -7.403 -21.403 1.00 91.44 78 ARG A C 1
ATOM 635 O O . ARG A 1 78 ? 19.896 -6.890 -22.483 1.00 91.44 78 ARG A O 1
ATOM 642 N N . ARG A 1 79 ? 18.394 -7.884 -21.118 1.00 92.62 79 ARG A N 1
ATOM 643 C CA . ARG A 1 79 ? 17.296 -7.922 -22.089 1.00 92.62 79 ARG A CA 1
ATOM 644 C C . ARG A 1 79 ? 16.853 -6.521 -22.516 1.00 92.62 79 ARG A C 1
ATOM 646 O O . ARG A 1 79 ? 16.738 -6.268 -23.712 1.00 92.62 79 ARG A O 1
ATOM 653 N N . LEU A 1 80 ? 16.708 -5.591 -21.569 1.00 92.44 80 LEU A N 1
ATOM 654 C CA . LEU A 1 80 ? 16.402 -4.182 -21.854 1.00 92.44 80 LEU A CA 1
ATOM 655 C C . LEU A 1 80 ? 17.436 -3.539 -22.795 1.00 92.44 80 LEU A C 1
ATOM 657 O O . LEU A 1 80 ? 17.087 -2.870 -23.765 1.00 92.44 80 LEU A O 1
ATOM 661 N N . ASN A 1 81 ? 18.725 -3.779 -22.545 1.00 90.38 81 ASN A N 1
ATOM 662 C CA . ASN A 1 81 ? 19.798 -3.247 -23.385 1.00 90.38 81 ASN A CA 1
ATOM 663 C C . ASN A 1 81 ? 19.850 -3.871 -24.787 1.00 90.38 81 ASN A C 1
ATOM 665 O O . ASN A 1 81 ? 20.287 -3.201 -25.721 1.00 90.38 81 ASN A O 1
ATOM 669 N N . GLN A 1 82 ? 19.434 -5.130 -24.943 1.00 87.44 82 GLN A N 1
ATOM 670 C CA . GLN A 1 82 ? 19.327 -5.779 -26.254 1.00 87.44 82 GLN A CA 1
ATOM 671 C C . GLN A 1 82 ? 18.186 -5.178 -27.077 1.00 87.44 82 GLN A C 1
ATOM 673 O O . GLN A 1 82 ? 18.396 -4.836 -28.237 1.00 87.44 82 GLN A O 1
ATOM 678 N N . ALA A 1 83 ? 17.014 -4.974 -26.467 1.00 79.62 83 ALA A N 1
ATOM 679 C CA . ALA A 1 83 ? 15.870 -4.347 -27.131 1.00 79.62 83 ALA A CA 1
ATOM 680 C C . ALA A 1 83 ? 16.179 -2.909 -27.595 1.00 79.62 83 ALA A C 1
ATOM 682 O O . ALA A 1 83 ? 15.750 -2.485 -28.662 1.00 79.62 83 ALA A O 1
ATOM 683 N N . ASN A 1 84 ? 17.017 -2.182 -26.848 1.00 68.44 84 ASN A N 1
ATOM 684 C CA . ASN A 1 84 ? 17.494 -0.850 -27.227 1.00 68.44 84 ASN A CA 1
ATOM 685 C C . ASN A 1 84 ? 18.423 -0.840 -28.464 1.00 68.44 84 ASN A C 1
ATOM 687 O O . ASN A 1 84 ? 18.605 0.208 -29.077 1.00 68.44 84 ASN A O 1
ATOM 691 N N . GLY A 1 85 ? 19.044 -1.969 -28.822 1.00 57.75 85 GLY A N 1
ATOM 692 C CA . GLY A 1 85 ? 19.956 -2.078 -29.968 1.00 57.75 85 GLY A CA 1
ATOM 693 C C . GLY A 1 85 ? 19.275 -2.381 -31.307 1.00 57.75 85 GLY A C 1
ATOM 694 O O . GLY A 1 85 ? 19.879 -2.139 -32.343 1.00 57.75 85 GLY A O 1
ATOM 695 N N . ALA A 1 86 ? 18.033 -2.870 -31.296 1.00 56.38 86 ALA A N 1
ATOM 696 C CA . ALA A 1 86 ? 17.291 -3.277 -32.495 1.00 56.38 86 ALA A CA 1
ATOM 697 C C . ALA A 1 86 ? 16.484 -2.131 -33.153 1.00 56.38 86 ALA A C 1
ATOM 699 O O . ALA A 1 86 ? 15.705 -2.357 -34.069 1.00 56.38 86 ALA A O 1
ATOM 700 N N . ALA A 1 87 ? 16.643 -0.890 -32.682 1.00 47.03 87 ALA A N 1
ATOM 701 C CA . ALA A 1 87 ? 15.763 0.244 -32.981 1.00 47.03 87 ALA A CA 1
ATOM 702 C C . ALA A 1 87 ? 16.097 1.038 -34.270 1.00 47.03 87 ALA A C 1
ATOM 704 O O . ALA A 1 87 ? 15.835 2.240 -34.327 1.00 47.03 87 ALA A O 1
ATOM 705 N N . HIS A 1 88 ? 16.637 0.398 -35.309 1.00 38.84 88 HIS A N 1
ATOM 706 C CA . HIS A 1 88 ? 16.769 0.992 -36.648 1.00 38.84 88 HIS A CA 1
ATOM 707 C C . HIS A 1 88 ? 16.032 0.136 -37.673 1.00 38.84 88 HIS A C 1
ATOM 709 O O . HIS A 1 88 ? 16.644 -0.658 -38.375 1.00 38.84 88 HIS A O 1
ATOM 715 N N . ASN A 1 89 ? 14.705 0.250 -37.679 1.00 36.59 89 ASN A N 1
ATOM 716 C CA . ASN A 1 89 ? 13.875 0.414 -38.872 1.00 36.59 89 ASN A CA 1
ATOM 717 C C . ASN A 1 89 ? 12.394 0.382 -38.473 1.00 36.59 89 ASN A C 1
ATOM 719 O O . ASN A 1 89 ? 12.028 -0.195 -37.453 1.00 36.59 89 ASN A O 1
ATOM 723 N N . GLU A 1 90 ? 11.594 1.028 -39.315 1.00 34.56 90 GLU A N 1
ATOM 724 C CA . GLU A 1 90 ? 10.128 1.083 -39.342 1.00 34.56 90 GLU A CA 1
ATOM 725 C C . GLU A 1 90 ? 9.451 2.229 -38.573 1.00 34.56 90 GLU A C 1
ATOM 727 O O . GLU A 1 90 ? 9.263 2.234 -37.357 1.00 34.56 90 GLU A O 1
ATOM 732 N N . THR A 1 91 ? 9.060 3.217 -39.380 1.00 38.25 91 THR A N 1
ATOM 733 C CA . THR A 1 91 ? 8.023 4.225 -39.156 1.00 38.25 91 THR A CA 1
ATOM 734 C C . THR A 1 91 ? 6.769 3.818 -39.928 1.00 38.25 91 THR A C 1
ATOM 736 O O . THR A 1 91 ? 6.884 3.565 -41.129 1.00 38.25 91 THR A O 1
ATOM 739 N N . SER A 1 92 ? 5.584 3.853 -39.309 1.00 26.92 92 SER A N 1
ATOM 740 C CA . SER A 1 92 ? 4.313 4.142 -40.003 1.00 26.92 92 SER A CA 1
ATOM 741 C C . SER A 1 92 ? 3.141 4.414 -39.039 1.00 26.92 92 SER A C 1
ATOM 743 O O . SER A 1 92 ? 3.270 4.109 -37.855 1.00 26.92 92 SER A O 1
ATOM 745 N N . PRO A 1 93 ? 2.053 5.067 -39.511 1.00 40.28 93 PRO A N 1
ATOM 746 C CA . PRO A 1 93 ? 1.191 5.945 -38.710 1.00 40.28 93 PRO A CA 1
ATOM 747 C C . PRO A 1 93 ? -0.268 5.456 -38.532 1.00 40.28 93 PRO A C 1
ATOM 749 O O . PRO A 1 93 ? -0.688 4.517 -39.201 1.00 40.28 93 PRO A O 1
ATOM 752 N N . HIS A 1 94 ? -1.042 6.228 -37.739 1.00 30.33 94 HIS A N 1
ATOM 753 C CA . HIS A 1 94 ? -2.525 6.265 -37.587 1.00 30.33 94 HIS A CA 1
ATOM 754 C C . HIS A 1 94 ? -3.122 5.384 -36.464 1.00 30.33 94 HIS A C 1
ATOM 756 O O . HIS A 1 94 ? -2.585 4.333 -36.173 1.00 30.33 94 HIS A O 1
ATOM 762 N N . GLN A 1 95 ? -4.219 5.711 -35.756 1.00 27.27 95 GLN A N 1
ATOM 763 C CA . GLN A 1 95 ? -5.255 6.764 -35.810 1.00 27.27 95 GLN A CA 1
ATOM 764 C C . GLN A 1 95 ? -5.967 6.801 -34.427 1.00 27.27 95 GLN A C 1
ATOM 766 O O . GLN A 1 95 ? -6.131 5.761 -33.796 1.00 27.27 95 GLN A O 1
ATOM 771 N N . LYS A 1 96 ? -6.416 7.972 -33.944 1.00 31.56 96 LYS A N 1
ATOM 772 C CA . LYS A 1 96 ? -7.194 8.107 -32.690 1.00 31.56 96 LYS A CA 1
ATOM 773 C C . LYS A 1 96 ? -8.683 7.843 -32.932 1.00 31.56 96 LYS A C 1
ATOM 775 O O . LYS A 1 96 ? -9.264 8.482 -33.805 1.00 31.56 96 LYS A O 1
ATOM 780 N N . GLN A 1 97 ? -9.306 7.017 -32.090 1.00 26.50 97 GLN A N 1
ATOM 781 C CA . GLN A 1 97 ? -10.764 6.935 -31.954 1.00 26.50 97 GLN A CA 1
ATOM 782 C C . GLN A 1 97 ? -11.241 7.564 -30.640 1.00 26.50 97 GLN A C 1
ATOM 784 O O . GLN A 1 97 ? -10.629 7.421 -29.583 1.00 26.50 97 GLN A O 1
ATOM 789 N N . THR A 1 98 ? -12.329 8.315 -30.762 1.00 33.09 98 THR A N 1
ATOM 790 C CA . THR A 1 98 ? -12.981 9.159 -29.762 1.00 33.09 98 THR A CA 1
ATOM 791 C C . THR A 1 98 ? -14.036 8.370 -28.985 1.00 33.09 98 THR A C 1
ATOM 793 O O . THR A 1 98 ? -14.923 7.777 -29.591 1.00 33.09 98 THR A O 1
ATOM 796 N N . ALA A 1 99 ? -13.991 8.426 -27.651 1.00 29.45 99 ALA A N 1
ATOM 797 C CA . ALA A 1 99 ? -15.073 7.977 -26.772 1.00 29.45 99 ALA A CA 1
ATOM 798 C C . ALA A 1 99 ? -15.748 9.183 -26.092 1.00 29.45 99 ALA A C 1
ATOM 800 O O . ALA A 1 99 ? -15.094 10.188 -25.808 1.00 29.45 99 ALA A O 1
ATOM 801 N N . LEU A 1 100 ? -17.062 9.067 -25.880 1.00 31.11 100 LEU A N 1
ATOM 802 C CA . LEU A 1 100 ? -17.986 10.073 -25.340 1.00 31.11 100 LEU A CA 1
ATOM 803 C C . LEU A 1 100 ? -17.441 10.742 -24.062 1.00 31.11 100 LEU A C 1
ATOM 805 O O . LEU A 1 100 ? -17.081 10.064 -23.104 1.00 31.11 100 LEU A O 1
ATOM 809 N N . VAL A 1 101 ? -17.370 12.077 -24.070 1.00 37.38 101 VAL A N 1
ATOM 810 C CA . VAL A 1 101 ? -16.659 12.892 -23.070 1.00 37.38 101 VAL A CA 1
ATOM 811 C C . VAL A 1 101 ? -17.661 13.441 -22.035 1.00 37.38 101 VAL A C 1
ATOM 813 O O . VAL A 1 101 ? -18.540 14.212 -22.422 1.00 37.38 101 VAL A O 1
ATOM 816 N N . PRO A 1 102 ? -17.556 13.095 -20.735 1.00 42.44 102 PRO A N 1
ATOM 817 C CA . PRO A 1 102 ? -18.174 13.864 -19.646 1.00 42.44 102 PRO A CA 1
ATOM 818 C C . PRO A 1 102 ? -17.681 15.320 -19.675 1.00 42.44 102 PRO A C 1
ATOM 820 O O . PRO A 1 102 ? -16.580 15.556 -20.163 1.00 42.44 102 PRO A O 1
ATOM 823 N N . ASP A 1 103 ? -18.459 16.281 -19.156 1.00 55.75 103 ASP A N 1
ATOM 824 C CA . ASP A 1 103 ? -18.216 17.735 -19.275 1.00 55.75 103 ASP A CA 1
ATOM 825 C C . ASP A 1 103 ? -16.721 18.120 -19.335 1.00 55.75 103 ASP A C 1
ATOM 827 O O . ASP A 1 103 ? -15.950 18.021 -18.373 1.00 55.75 103 ASP A O 1
ATOM 831 N N . SER A 1 104 ? -16.317 18.545 -20.535 1.00 56.16 104 SER A N 1
ATOM 832 C CA . SER A 1 104 ? -14.932 18.774 -20.946 1.00 56.16 104 SER A CA 1
ATOM 833 C C . SER A 1 104 ? -14.153 19.734 -20.039 1.00 56.16 104 SER A C 1
ATOM 835 O O . SER A 1 104 ? -12.922 19.660 -19.978 1.00 56.16 104 SER A O 1
ATOM 837 N N . ASN A 1 105 ? -14.846 20.608 -19.303 1.00 54.75 105 ASN A N 1
ATOM 838 C CA . ASN A 1 105 ? -14.225 21.541 -18.368 1.00 54.75 105 ASN A CA 1
ATOM 839 C C . ASN A 1 105 ? -13.807 20.872 -17.053 1.00 54.75 105 ASN A C 1
ATOM 841 O O . ASN A 1 105 ? -12.707 21.142 -16.565 1.00 54.75 105 ASN A O 1
ATOM 845 N N . GLN A 1 106 ? -14.612 19.953 -16.512 1.00 45.34 106 GLN A N 1
ATOM 846 C CA . GLN A 1 106 ? -14.227 19.179 -15.328 1.00 45.34 106 GLN A CA 1
ATOM 847 C C . GLN A 1 106 ? -13.048 18.256 -15.636 1.00 45.34 106 GLN A C 1
ATOM 849 O O . GLN A 1 106 ? -12.096 18.198 -14.860 1.00 45.34 106 GLN A O 1
ATOM 854 N N . ILE A 1 107 ? -13.047 17.603 -16.802 1.00 46.16 107 ILE A N 1
ATOM 855 C CA . ILE A 1 107 ? -11.935 16.738 -17.217 1.00 46.16 107 ILE A CA 1
ATOM 856 C C . ILE A 1 107 ? -10.648 17.541 -17.410 1.00 46.16 107 ILE A C 1
ATOM 858 O O . ILE A 1 107 ? -9.589 17.109 -16.958 1.00 46.16 107 ILE A O 1
ATOM 862 N N . LYS A 1 108 ? -10.719 18.737 -18.009 1.00 49.38 108 LYS A N 1
ATOM 863 C CA . LYS A 1 108 ? -9.554 19.627 -18.126 1.00 49.38 108 LYS A CA 1
ATOM 864 C C . LYS A 1 108 ? -9.029 20.068 -16.763 1.00 49.38 108 LYS A C 1
ATOM 866 O O . LYS A 1 108 ? -7.821 20.020 -16.553 1.00 49.38 108 LYS A O 1
ATOM 871 N N . GLN A 1 109 ? -9.899 20.435 -15.823 1.00 50.84 109 GLN A N 1
ATOM 872 C CA . GLN A 1 109 ? -9.476 20.825 -14.473 1.00 50.84 109 GLN A CA 1
ATOM 873 C C . GLN A 1 109 ? -8.872 19.657 -13.682 1.00 50.84 109 GLN A C 1
ATOM 875 O O . GLN A 1 109 ? -7.853 19.831 -13.010 1.00 50.84 109 GLN A O 1
ATOM 880 N N . LEU A 1 110 ? -9.453 18.458 -13.781 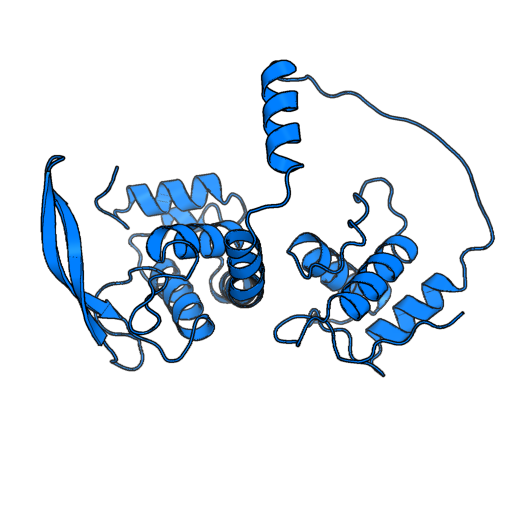1.00 46.12 110 LEU A N 1
ATOM 881 C CA . LEU A 1 110 ? -8.926 17.244 -13.153 1.00 46.12 110 LEU A CA 1
ATOM 882 C C . LEU A 1 110 ? -7.581 16.838 -13.762 1.00 46.12 110 LEU A C 1
ATOM 884 O O . LEU A 1 110 ? -6.640 16.554 -13.023 1.00 46.12 110 LEU A O 1
ATOM 888 N N . ALA A 1 111 ? -7.450 16.894 -15.089 1.00 48.16 111 ALA A N 1
ATOM 889 C CA . ALA A 1 111 ? -6.196 16.634 -15.788 1.00 48.16 111 ALA A CA 1
ATOM 890 C C . ALA A 1 111 ? -5.118 17.666 -15.428 1.00 48.16 111 ALA A C 1
ATOM 892 O O . ALA A 1 111 ? -3.966 17.302 -15.202 1.00 48.16 111 ALA A O 1
ATOM 893 N N . GLN A 1 112 ? -5.483 18.944 -15.303 1.00 49.53 112 GLN A N 1
ATOM 894 C CA . GLN A 1 112 ? -4.562 20.009 -14.912 1.00 49.53 112 GLN A CA 1
ATOM 895 C C . GLN A 1 112 ? -4.097 19.840 -13.458 1.00 49.53 112 GLN A C 1
ATOM 897 O O . GLN A 1 112 ? -2.900 19.925 -13.188 1.00 49.53 112 GLN A O 1
ATOM 902 N N . ARG A 1 113 ? -4.996 19.483 -12.531 1.00 52.50 113 ARG A N 1
ATOM 903 C CA . ARG A 1 113 ? -4.630 19.117 -11.151 1.00 52.50 113 ARG A CA 1
ATOM 904 C C . ARG A 1 113 ? -3.755 17.865 -11.080 1.00 52.50 113 ARG A C 1
ATOM 906 O O . ARG A 1 113 ? -2.799 17.855 -10.316 1.00 52.50 113 ARG A O 1
ATOM 913 N N . ALA A 1 114 ? -4.039 16.844 -11.886 1.00 49.50 114 ALA A N 1
ATOM 914 C CA . ALA A 1 114 ? -3.228 15.629 -11.978 1.00 49.50 114 ALA A CA 1
ATOM 915 C C . ALA A 1 114 ? -1.861 15.867 -12.651 1.00 49.50 114 ALA A C 1
ATOM 917 O O . ALA A 1 114 ? -0.929 15.087 -12.457 1.00 49.50 114 ALA A O 1
ATOM 918 N N . SER A 1 115 ? -1.734 16.932 -13.451 1.00 48.56 115 SER A N 1
ATOM 919 C CA . SER A 1 115 ? -0.482 17.321 -14.110 1.00 48.56 115 SER A CA 1
ATOM 920 C C . SER A 1 115 ? 0.475 18.091 -13.199 1.00 48.56 115 SER A C 1
ATOM 922 O O . SER A 1 115 ? 1.674 18.127 -13.481 1.00 48.56 115 SER A O 1
ATOM 924 N N . LEU A 1 116 ? -0.031 18.670 -12.104 1.00 48.81 116 LEU A N 1
ATOM 925 C CA . LEU A 1 116 ? 0.811 19.300 -11.096 1.00 48.81 116 LEU A CA 1
ATOM 926 C C . LEU A 1 116 ? 1.622 18.218 -10.372 1.00 48.81 116 LEU A C 1
ATOM 928 O O . LEU A 1 116 ? 1.063 17.178 -10.009 1.00 48.81 116 LEU A O 1
ATOM 932 N N . PRO A 1 117 ? 2.927 18.436 -10.136 1.00 55.03 117 PRO A N 1
ATOM 933 C CA . PRO A 1 117 ? 3.698 17.527 -9.310 1.00 55.03 117 PRO A CA 1
ATOM 934 C C . PRO A 1 117 ? 3.010 17.413 -7.951 1.00 55.03 117 PRO A C 1
ATOM 936 O O . PRO A 1 117 ? 2.727 18.418 -7.293 1.00 55.03 117 PRO A O 1
ATOM 939 N N . LEU A 1 118 ? 2.709 16.178 -7.545 1.00 61.84 118 LEU A N 1
ATOM 940 C CA . LEU A 1 118 ? 2.213 15.915 -6.203 1.00 61.84 118 LEU A CA 1
ATOM 941 C C . LEU A 1 118 ? 3.192 16.551 -5.203 1.00 61.84 118 LEU A C 1
ATOM 943 O O . LEU A 1 118 ? 4.407 16.413 -5.392 1.00 61.84 118 LEU A O 1
ATOM 947 N N . PRO A 1 119 ? 2.699 17.221 -4.143 1.00 75.62 119 PRO A N 1
ATOM 948 C CA . PRO A 1 119 ? 3.555 17.683 -3.060 1.00 75.62 119 PRO A CA 1
ATOM 949 C C . PRO A 1 119 ? 4.517 16.567 -2.652 1.00 75.62 119 PRO A C 1
ATOM 951 O O . PRO A 1 119 ? 4.084 15.416 -2.546 1.00 75.62 119 PRO A O 1
ATOM 954 N N . ALA A 1 120 ? 5.796 16.896 -2.445 1.00 75.50 120 ALA A N 1
ATOM 955 C CA . ALA A 1 120 ? 6.875 15.915 -2.273 1.00 75.50 120 ALA A CA 1
ATOM 956 C C . ALA A 1 120 ? 6.511 14.795 -1.287 1.00 75.50 120 ALA A C 1
ATOM 958 O O . ALA A 1 120 ? 6.737 13.623 -1.566 1.00 75.50 120 ALA A O 1
ATOM 959 N N . ILE A 1 121 ? 5.821 15.159 -0.208 1.00 75.88 121 ILE A N 1
ATOM 960 C CA . ILE A 1 121 ? 5.349 14.241 0.823 1.00 75.88 121 ILE A CA 1
ATOM 961 C C . ILE A 1 121 ? 4.377 13.161 0.335 1.00 75.88 121 ILE A C 1
ATOM 963 O O . ILE A 1 121 ? 4.448 12.013 0.766 1.00 75.88 121 ILE A O 1
ATOM 967 N N . LYS A 1 122 ? 3.478 13.499 -0.595 1.00 82.00 122 LYS A N 1
ATOM 968 C CA . LYS A 1 122 ? 2.523 12.543 -1.163 1.00 82.00 122 LYS A CA 1
ATOM 969 C C . LYS A 1 122 ? 3.245 11.556 -2.072 1.00 82.00 122 LYS A C 1
ATOM 971 O O . LYS A 1 122 ? 3.000 10.358 -1.992 1.00 82.00 122 LYS A O 1
ATOM 976 N N . SER A 1 123 ? 4.162 12.060 -2.896 1.00 75.31 123 SER A N 1
ATOM 977 C CA . SER A 1 123 ? 5.011 11.234 -3.761 1.00 75.31 123 SER A CA 1
ATOM 978 C C . SER A 1 123 ? 5.904 10.304 -2.942 1.00 75.31 123 SER A C 1
ATOM 980 O O . SER A 1 123 ? 6.013 9.122 -3.254 1.00 75.31 123 SER A O 1
ATOM 982 N N . GLU A 1 124 ? 6.503 10.811 -1.866 1.00 75.94 124 GLU A N 1
ATOM 983 C CA . GLU A 1 124 ? 7.332 10.025 -0.957 1.00 75.94 124 GLU A CA 1
ATOM 984 C C . GLU A 1 124 ? 6.526 8.918 -0.275 1.00 75.94 124 GLU A C 1
ATOM 986 O O . GLU A 1 124 ? 6.956 7.766 -0.280 1.00 75.94 124 GLU A O 1
ATOM 991 N N . TRP A 1 125 ? 5.337 9.229 0.251 1.00 89.25 125 TRP A N 1
ATOM 992 C CA . TRP A 1 125 ? 4.442 8.218 0.811 1.00 89.25 125 TRP A CA 1
ATOM 993 C C . TRP A 1 125 ? 4.110 7.125 -0.204 1.00 89.25 125 TRP A C 1
ATOM 995 O O . TRP A 1 125 ? 4.298 5.949 0.092 1.00 89.25 125 TRP A O 1
ATOM 1005 N N . ILE A 1 126 ? 3.660 7.503 -1.405 1.00 81.88 126 ILE A N 1
ATOM 1006 C CA . ILE A 1 126 ? 3.301 6.541 -2.454 1.00 81.88 126 ILE A CA 1
ATOM 1007 C C . ILE A 1 126 ? 4.498 5.642 -2.774 1.00 81.88 126 ILE A C 1
ATOM 1009 O O . ILE A 1 126 ? 4.342 4.426 -2.837 1.00 81.88 126 ILE A O 1
ATOM 1013 N N . ASN A 1 127 ? 5.695 6.213 -2.919 1.00 74.38 127 ASN A N 1
ATOM 1014 C CA . ASN A 1 127 ? 6.903 5.450 -3.228 1.00 74.38 127 ASN A CA 1
ATOM 1015 C C . ASN A 1 127 ? 7.302 4.495 -2.092 1.00 74.38 127 ASN A C 1
ATOM 1017 O O . ASN A 1 127 ? 7.709 3.368 -2.372 1.00 74.38 127 ASN A O 1
ATOM 1021 N N . ARG A 1 128 ? 7.171 4.918 -0.826 1.00 83.00 128 ARG A N 1
ATOM 1022 C CA . ARG A 1 128 ? 7.462 4.075 0.347 1.00 83.00 128 ARG A CA 1
ATOM 1023 C C . ARG A 1 128 ? 6.426 2.965 0.538 1.00 83.00 128 ARG A C 1
ATOM 1025 O O . ARG A 1 128 ? 6.800 1.835 0.815 1.00 83.00 128 ARG A O 1
ATOM 1032 N N . ALA A 1 129 ? 5.139 3.266 0.372 1.00 86.56 129 ALA A N 1
ATOM 1033 C CA . ALA A 1 129 ? 4.050 2.319 0.610 1.00 86.56 129 ALA A CA 1
ATOM 1034 C C . ALA A 1 129 ? 3.811 1.345 -0.550 1.00 86.56 129 ALA A C 1
ATOM 1036 O O . ALA A 1 129 ? 3.285 0.256 -0.329 1.00 86.56 129 ALA A O 1
ATOM 1037 N N . LEU A 1 130 ? 4.194 1.698 -1.781 1.00 79.50 130 LEU A N 1
ATOM 1038 C CA . LEU A 1 130 ? 3.933 0.879 -2.965 1.00 79.50 130 LEU A CA 1
ATOM 1039 C C . LEU A 1 130 ? 4.501 -0.552 -2.862 1.00 79.50 130 LEU A C 1
ATOM 1041 O O . LEU A 1 130 ? 3.724 -1.481 -3.090 1.00 79.50 130 LEU A O 1
ATOM 1045 N N . PRO A 1 131 ? 5.783 -0.779 -2.499 1.00 77.00 131 PRO A N 1
ATOM 1046 C CA . PRO A 1 131 ? 6.321 -2.128 -2.293 1.00 77.00 131 PRO A CA 1
ATOM 1047 C C . PRO A 1 131 ? 5.476 -2.979 -1.340 1.00 77.00 131 PRO A C 1
ATOM 1049 O O . PRO A 1 131 ? 5.142 -4.123 -1.655 1.00 77.00 131 PRO A O 1
ATOM 1052 N N . ALA A 1 132 ? 5.078 -2.401 -0.205 1.00 80.94 132 ALA A N 1
ATOM 1053 C CA . ALA A 1 132 ? 4.240 -3.071 0.776 1.00 80.94 132 ALA A CA 1
ATOM 1054 C C . ALA A 1 132 ? 2.846 -3.368 0.200 1.00 80.94 132 ALA A C 1
ATOM 1056 O O . ALA A 1 132 ? 2.389 -4.504 0.252 1.00 80.94 132 ALA A O 1
ATOM 1057 N N . ALA A 1 133 ? 2.206 -2.394 -0.450 1.00 87.88 133 ALA A N 1
ATOM 1058 C CA . ALA A 1 133 ? 0.883 -2.548 -1.054 1.00 87.88 133 ALA A CA 1
ATOM 1059 C C . ALA A 1 133 ? 0.827 -3.624 -2.155 1.00 87.88 133 ALA A C 1
ATOM 1061 O O . ALA A 1 133 ? -0.170 -4.336 -2.272 1.00 87.88 133 ALA A O 1
ATOM 1062 N N . ILE A 1 134 ? 1.897 -3.788 -2.937 1.00 79.25 134 ILE A N 1
ATOM 1063 C CA . ILE A 1 134 ? 2.028 -4.885 -3.910 1.00 79.25 134 ILE A CA 1
ATOM 1064 C C . ILE A 1 134 ? 2.016 -6.241 -3.200 1.00 79.25 134 ILE A C 1
ATOM 1066 O O . ILE A 1 134 ? 1.289 -7.146 -3.615 1.00 79.25 134 ILE A O 1
ATOM 1070 N N . ASN A 1 135 ? 2.794 -6.381 -2.123 1.00 73.81 135 ASN A N 1
ATOM 1071 C CA . ASN A 1 135 ? 2.824 -7.612 -1.333 1.00 73.81 135 ASN A CA 1
ATOM 1072 C C . ASN A 1 135 ? 1.462 -7.886 -0.692 1.00 73.81 135 ASN A C 1
ATOM 1074 O O . ASN A 1 135 ? 0.984 -9.013 -0.760 1.00 73.81 135 ASN A O 1
ATOM 1078 N N . VAL A 1 136 ? 0.795 -6.855 -0.169 1.00 90.19 136 VAL A N 1
ATOM 1079 C CA . VAL A 1 136 ? -0.557 -6.978 0.382 1.00 90.19 136 VAL A CA 1
ATOM 1080 C C . VAL A 1 136 ? -1.540 -7.482 -0.672 1.00 90.19 136 VAL A C 1
ATOM 1082 O O . VAL A 1 136 ? -2.292 -8.422 -0.413 1.00 90.19 136 VAL A O 1
ATOM 1085 N N . LYS A 1 137 ? -1.519 -6.911 -1.882 1.00 91.38 137 LYS A N 1
ATOM 1086 C CA . LYS A 1 137 ? -2.372 -7.374 -2.981 1.00 91.38 137 LYS A CA 1
ATOM 1087 C C . LYS A 1 137 ? -2.109 -8.834 -3.321 1.00 91.38 137 LYS A C 1
ATOM 1089 O O . LYS A 1 137 ? -3.061 -9.590 -3.500 1.00 91.38 137 LYS A O 1
ATOM 1094 N N . ARG A 1 138 ? -0.838 -9.223 -3.411 1.00 82.00 138 ARG A N 1
ATOM 1095 C CA . ARG A 1 138 ? -0.433 -10.591 -3.746 1.00 82.00 138 ARG A CA 1
ATOM 1096 C C . ARG A 1 138 ? -0.840 -11.596 -2.668 1.00 82.00 138 ARG A C 1
ATOM 1098 O O . ARG A 1 138 ? -1.338 -12.661 -3.008 1.00 82.00 138 ARG A O 1
ATOM 1105 N N . ASN A 1 139 ? -0.612 -11.266 -1.400 1.00 81.56 139 ASN A N 1
ATOM 1106 C CA . ASN A 1 139 ? -0.791 -12.189 -0.280 1.00 81.56 139 ASN A CA 1
ATOM 1107 C C . ASN A 1 139 ? -2.257 -12.273 0.169 1.00 81.56 139 ASN A C 1
ATOM 1109 O O . ASN A 1 139 ? -2.733 -13.349 0.516 1.00 81.56 139 ASN A O 1
ATOM 1113 N N . TRP A 1 140 ? -2.970 -11.143 0.153 1.00 95.12 140 TRP A N 1
ATOM 1114 C CA . TRP A 1 140 ? -4.275 -11.004 0.807 1.00 95.12 140 TRP A CA 1
ATOM 1115 C C . TRP A 1 140 ? -5.395 -10.575 -0.137 1.00 95.12 140 TRP A C 1
ATOM 1117 O O . TRP A 1 140 ? -6.558 -10.646 0.235 1.00 95.12 140 TRP A O 1
ATOM 1127 N N . GLY A 1 141 ? -5.081 -10.124 -1.354 1.00 88.25 141 GLY A N 1
ATOM 1128 C CA . GLY A 1 141 ? -6.076 -9.738 -2.358 1.00 88.25 141 GLY A CA 1
ATOM 1129 C C . GLY A 1 141 ? -6.568 -8.288 -2.279 1.00 88.25 141 GLY A C 1
ATOM 1130 O O . GLY A 1 141 ? -7.276 -7.861 -3.197 1.00 88.25 141 GLY A O 1
ATOM 1131 N N . VAL A 1 142 ? -6.157 -7.513 -1.265 1.00 96.56 142 VAL A N 1
ATOM 1132 C CA . VAL A 1 142 ? -6.539 -6.095 -1.105 1.00 96.56 142 VAL A CA 1
ATOM 1133 C C . VAL A 1 142 ? -5.960 -5.254 -2.254 1.00 96.56 142 VAL A C 1
ATOM 1135 O O . VAL A 1 142 ? -4.770 -5.372 -2.549 1.00 96.56 142 VAL A O 1
ATOM 1138 N N . PRO A 1 143 ? -6.748 -4.399 -2.929 1.00 95.81 143 PRO A N 1
ATOM 1139 C CA . PRO A 1 143 ? -6.253 -3.560 -4.018 1.00 95.81 143 PRO A CA 1
ATOM 1140 C C . PRO A 1 143 ? -5.073 -2.669 -3.598 1.00 95.81 143 PRO A C 1
ATOM 1142 O O . PRO A 1 143 ? -5.125 -2.009 -2.564 1.00 95.81 143 PRO A O 1
ATOM 1145 N N . ILE A 1 144 ? -4.044 -2.565 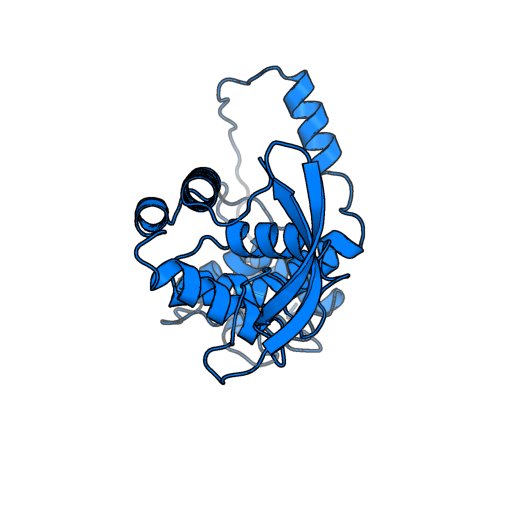-4.450 1.00 87.88 144 ILE A N 1
ATOM 1146 C CA . ILE A 1 144 ? -2.848 -1.732 -4.191 1.00 87.88 144 ILE A CA 1
ATOM 1147 C C . ILE A 1 144 ? -3.246 -0.290 -3.842 1.00 87.88 144 ILE A C 1
ATOM 1149 O O . ILE A 1 144 ? -2.731 0.293 -2.888 1.00 87.88 144 ILE A O 1
ATOM 1153 N N . ALA A 1 145 ? -4.189 0.275 -4.603 1.00 91.44 145 ALA A N 1
ATOM 1154 C CA . ALA A 1 145 ? -4.683 1.629 -4.385 1.00 91.44 145 ALA A CA 1
ATOM 1155 C C . ALA A 1 145 ? -5.333 1.796 -3.003 1.00 91.44 145 ALA A C 1
ATOM 1157 O O . ALA A 1 145 ? -5.108 2.816 -2.360 1.00 91.44 145 ALA A O 1
ATOM 1158 N N . VAL A 1 146 ? -6.068 0.786 -2.522 1.00 97.44 146 VAL A N 1
ATOM 1159 C CA . VAL A 1 146 ? -6.723 0.804 -1.206 1.00 97.44 146 VAL A CA 1
ATOM 1160 C C . VAL A 1 146 ? -5.684 0.837 -0.092 1.00 97.44 146 VAL A C 1
ATOM 1162 O O . VAL A 1 146 ? -5.766 1.696 0.780 1.00 97.44 146 VAL A O 1
ATOM 1165 N N . THR A 1 147 ? -4.661 -0.021 -0.143 1.00 97.62 147 THR A N 1
ATOM 1166 C CA . THR A 1 147 ? -3.588 -0.016 0.865 1.00 97.62 147 THR A CA 1
ATOM 1167 C C . THR A 1 147 ? -2.846 1.323 0.892 1.00 97.62 147 THR A C 1
ATOM 1169 O O . THR A 1 147 ? -2.642 1.896 1.959 1.00 97.62 147 THR A O 1
ATOM 1172 N N . ILE A 1 148 ? -2.475 1.873 -0.268 1.00 95.31 148 ILE A N 1
ATOM 1173 C CA . ILE A 1 148 ? -1.773 3.166 -0.320 1.00 95.31 148 ILE A CA 1
ATOM 1174 C C . ILE A 1 148 ? -2.669 4.297 0.201 1.00 95.31 148 ILE A C 1
ATOM 1176 O O . ILE A 1 148 ? -2.192 5.147 0.955 1.00 95.31 148 ILE A O 1
ATOM 1180 N N . ALA A 1 149 ? -3.944 4.322 -0.198 1.00 96.06 149 ALA A N 1
ATOM 1181 C CA . ALA A 1 149 ? -4.878 5.388 0.149 1.00 96.06 149 ALA A CA 1
ATOM 1182 C C . ALA A 1 149 ? -5.290 5.350 1.625 1.00 96.06 149 ALA A C 1
ATOM 1184 O O . ALA A 1 149 ? -5.215 6.385 2.283 1.00 96.06 149 ALA A O 1
ATOM 1185 N N . GLN A 1 150 ? -5.662 4.184 2.165 1.00 96.94 150 GLN A N 1
ATOM 1186 C CA . GLN A 1 150 ? -5.994 4.066 3.588 1.00 96.94 150 GLN A CA 1
ATOM 1187 C C . GLN A 1 150 ? -4.785 4.387 4.457 1.00 96.94 150 GLN A C 1
ATOM 1189 O O . GLN A 1 150 ? -4.895 5.222 5.345 1.00 96.94 150 GLN A O 1
ATOM 1194 N N . GLY A 1 151 ? -3.606 3.837 4.155 1.00 96.88 151 GLY A N 1
ATOM 1195 C CA . GLY A 1 151 ? -2.411 4.187 4.919 1.00 96.88 151 GLY A CA 1
ATOM 1196 C C . GLY A 1 151 ? -2.089 5.687 4.844 1.00 96.88 151 GLY A C 1
ATOM 1197 O O . GLY A 1 151 ? -1.713 6.282 5.850 1.00 96.88 151 GLY A O 1
ATOM 1198 N N . ALA A 1 152 ? -2.302 6.346 3.695 1.00 96.00 152 ALA A N 1
ATOM 1199 C CA . ALA A 1 152 ? -2.146 7.800 3.580 1.00 96.00 152 ALA A CA 1
ATOM 1200 C C . ALA A 1 152 ? -3.138 8.561 4.468 1.00 96.00 152 ALA A C 1
ATOM 1202 O O . ALA A 1 152 ? -2.753 9.533 5.117 1.00 96.00 152 ALA A O 1
ATOM 1203 N N . LEU A 1 153 ? -4.405 8.150 4.462 1.00 94.31 153 LEU A N 1
ATOM 1204 C CA . LEU A 1 153 ? -5.470 8.797 5.218 1.00 94.31 153 LEU A CA 1
ATOM 1205 C C . LEU A 1 153 ? -5.208 8.693 6.723 1.00 94.31 153 LEU A C 1
ATOM 1207 O O . LEU A 1 153 ? -5.142 9.714 7.405 1.00 94.31 153 LEU A O 1
ATOM 1211 N N . GLU A 1 154 ? -4.979 7.474 7.204 1.00 92.81 154 GLU A N 1
ATOM 1212 C CA . GLU A 1 154 ? -4.860 7.160 8.631 1.00 92.81 154 GLU A CA 1
ATOM 1213 C C . GLU A 1 154 ? -3.574 7.725 9.248 1.00 92.81 154 GLU A C 1
ATOM 1215 O O . GLU A 1 154 ? -3.564 8.198 10.383 1.00 92.81 154 GLU A O 1
ATOM 1220 N N . SER A 1 155 ? -2.477 7.747 8.485 1.00 94.06 155 SER A N 1
ATOM 1221 C CA . SER A 1 155 ? -1.179 8.229 8.977 1.00 94.06 155 SER A CA 1
ATOM 1222 C C . SER A 1 155 ? -0.844 9.667 8.572 1.00 94.06 155 SER A C 1
ATOM 1224 O O . SER A 1 155 ? 0.260 10.149 8.844 1.00 94.06 155 SER A O 1
ATOM 1226 N N . GLY A 1 156 ? -1.747 10.367 7.880 1.00 93.00 156 GLY A N 1
ATOM 1227 C CA . GLY A 1 156 ? -1.473 11.693 7.327 1.00 93.00 156 GLY A CA 1
ATOM 1228 C C . GLY A 1 156 ? -0.272 11.693 6.375 1.00 93.00 156 GLY A C 1
ATOM 1229 O O . GLY A 1 156 ? 0.682 12.441 6.583 1.00 93.00 156 GLY A O 1
ATOM 1230 N N . TRP A 1 157 ? -0.314 10.844 5.346 1.00 91.56 157 TRP A N 1
ATOM 1231 C CA . TRP A 1 157 ? 0.756 10.621 4.362 1.00 91.56 157 TRP A CA 1
ATOM 1232 C C . TRP A 1 157 ? 2.061 10.098 4.985 1.00 91.56 157 TRP A C 1
ATOM 1234 O O . TRP A 1 157 ? 3.161 10.425 4.542 1.00 91.56 157 TRP A O 1
ATOM 1244 N N . GLY A 1 158 ? 1.948 9.285 6.034 1.00 91.25 158 GLY A N 1
ATOM 1245 C CA . GLY A 1 158 ? 3.075 8.668 6.728 1.00 91.25 158 GLY A CA 1
ATOM 1246 C C . GLY A 1 158 ? 3.792 9.575 7.725 1.00 91.25 158 GLY A C 1
ATOM 1247 O O . GLY A 1 158 ? 4.850 9.186 8.213 1.00 91.25 158 GLY A O 1
ATOM 1248 N N . LEU A 1 159 ? 3.254 10.762 8.024 1.00 89.44 159 LEU A N 1
ATOM 1249 C CA . LEU A 1 159 ? 3.822 11.685 9.015 1.00 89.44 159 LEU A CA 1
ATOM 1250 C C . LEU A 1 159 ? 3.463 11.332 10.459 1.00 89.44 159 LEU A C 1
ATOM 1252 O O . LEU A 1 159 ? 4.159 11.732 11.390 1.00 89.44 159 LEU A O 1
ATOM 1256 N N . LYS A 1 160 ? 2.334 10.653 10.659 1.00 89.06 160 LYS A N 1
ATOM 1257 C CA . LYS A 1 160 ? 1.729 10.399 11.966 1.00 89.06 160 LYS A CA 1
ATOM 1258 C C . LYS A 1 160 ? 1.444 8.908 12.120 1.00 89.06 160 LYS A C 1
ATOM 1260 O O . LYS A 1 160 ? 0.302 8.482 12.049 1.00 89.06 160 LYS A O 1
ATOM 1265 N N . ALA A 1 161 ? 2.493 8.122 12.346 1.00 89.44 161 ALA A N 1
ATOM 1266 C CA . ALA A 1 161 ? 2.392 6.674 12.543 1.00 89.44 161 ALA A CA 1
ATOM 1267 C C . ALA A 1 161 ? 3.198 6.231 13.772 1.00 89.44 161 ALA A C 1
ATOM 1269 O O . ALA A 1 161 ? 4.254 5.608 13.662 1.00 89.44 161 ALA A O 1
ATOM 1270 N N . LYS A 1 162 ? 2.726 6.591 14.973 1.00 90.19 162 LYS A N 1
ATOM 1271 C CA . LYS A 1 162 ? 3.354 6.121 16.219 1.00 90.19 162 LYS A CA 1
ATOM 1272 C C . LYS A 1 162 ? 3.313 4.591 16.267 1.00 90.19 162 LYS A C 1
ATOM 1274 O O . LYS A 1 162 ? 2.284 4.002 15.955 1.00 90.19 162 LYS A O 1
ATOM 1279 N N . GLY A 1 163 ? 4.435 3.965 16.629 1.00 90.31 163 GLY A N 1
ATOM 1280 C CA . GLY A 1 163 ? 4.564 2.503 16.633 1.00 90.31 163 GLY A CA 1
ATOM 1281 C C . GLY A 1 163 ? 4.351 1.861 15.258 1.00 90.31 163 GLY A C 1
ATOM 1282 O O . GLY A 1 163 ? 3.916 0.719 15.198 1.00 90.31 163 GLY A O 1
ATOM 1283 N N . ASN A 1 164 ? 4.571 2.605 14.165 1.00 92.12 164 ASN A N 1
ATOM 1284 C CA . ASN A 1 164 ? 4.282 2.171 12.796 1.00 92.12 164 ASN A CA 1
ATOM 1285 C C . ASN A 1 164 ? 2.822 1.735 12.569 1.00 92.12 164 ASN A C 1
ATOM 1287 O O . ASN A 1 164 ? 2.548 0.941 11.677 1.00 92.12 164 ASN A O 1
ATOM 1291 N N . ALA A 1 165 ? 1.863 2.264 13.334 1.00 94.12 165 ALA A N 1
ATOM 1292 C CA . ALA A 1 165 ? 0.439 1.966 13.182 1.00 94.12 165 ALA A CA 1
ATOM 1293 C C . ALA A 1 165 ? -0.188 2.721 11.988 1.00 94.12 165 ALA A C 1
ATOM 1295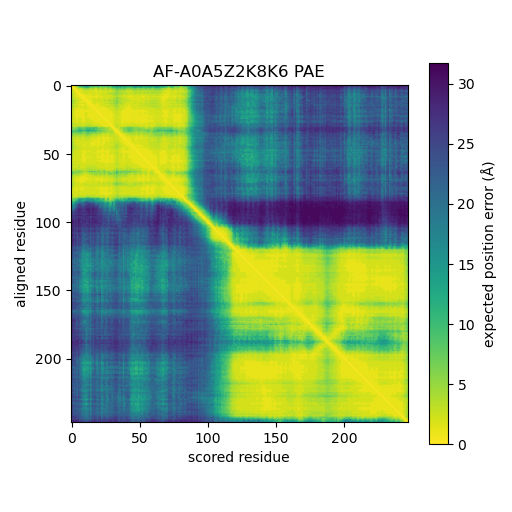 O O . ALA A 1 165 ? -1.076 3.554 12.163 1.00 94.12 165 ALA A O 1
ATOM 1296 N N . TYR A 1 166 ? 0.287 2.469 10.763 1.00 96.25 166 TYR A N 1
ATOM 1297 C CA . TYR A 1 166 ? -0.077 3.254 9.571 1.00 96.25 166 TYR A CA 1
ATOM 1298 C C . TYR A 1 166 ? -1.545 3.132 9.147 1.00 96.25 166 TYR A C 1
ATOM 1300 O O . TYR A 1 166 ? -2.011 3.983 8.399 1.00 96.25 166 TYR A O 1
ATOM 1308 N N . PHE A 1 167 ? -2.250 2.093 9.601 1.00 96.62 167 PHE A N 1
ATOM 1309 C CA . PHE A 1 167 ? -3.616 1.762 9.173 1.00 96.62 167 PHE A CA 1
ATOM 1310 C C . PHE A 1 167 ? -4.653 1.866 10.299 1.00 96.62 167 PHE A C 1
ATOM 1312 O O . PHE A 1 167 ? -5.811 1.524 10.084 1.00 96.62 167 PHE A O 1
ATOM 1319 N N . GLY A 1 168 ? -4.256 2.282 11.507 1.00 93.06 168 GLY A N 1
ATOM 1320 C CA . GLY A 1 168 ? -5.197 2.463 12.619 1.00 93.06 168 GLY A CA 1
ATOM 1321 C C . GLY A 1 168 ? -5.864 1.175 13.124 1.00 93.06 168 GLY A C 1
ATOM 1322 O O . GLY A 1 168 ? -6.931 1.235 13.730 1.00 93.06 168 GLY A O 1
ATOM 1323 N N . VAL A 1 169 ? -5.264 -0.002 12.904 1.00 93.94 169 VAL A N 1
ATOM 1324 C CA . VAL A 1 169 ? -5.829 -1.271 13.391 1.00 93.94 169 VAL A CA 1
ATOM 1325 C C . VAL A 1 169 ? -5.710 -1.336 14.916 1.00 93.94 169 VAL A C 1
ATOM 1327 O O . VAL A 1 169 ? -4.616 -1.241 15.474 1.00 93.94 169 VAL A O 1
ATOM 1330 N N . LYS A 1 170 ? -6.843 -1.508 15.600 1.00 91.56 170 LYS A N 1
ATOM 1331 C CA . LYS A 1 170 ? -6.910 -1.583 17.065 1.00 91.56 170 LYS A CA 1
ATOM 1332 C C . LYS A 1 170 ? -6.466 -2.947 17.609 1.00 91.56 170 LYS A C 1
ATOM 1334 O O . LYS A 1 170 ? -6.580 -3.977 16.937 1.00 91.56 170 LYS A O 1
ATOM 1339 N N . GLY A 1 171 ? -6.003 -2.960 18.857 1.00 92.50 171 GLY A N 1
ATOM 1340 C CA . GLY A 1 171 ? -5.622 -4.161 19.603 1.00 92.50 171 GLY A CA 1
ATOM 1341 C C . GLY A 1 171 ? -4.130 -4.490 19.534 1.00 92.50 171 GLY A C 1
ATOM 1342 O O . GLY A 1 171 ? -3.295 -3.594 19.540 1.00 92.50 171 GLY A O 1
ATOM 1343 N N . LYS A 1 172 ? -3.804 -5.787 19.502 1.00 92.06 172 LYS A N 1
ATOM 1344 C CA . LYS A 1 172 ? -2.426 -6.306 19.460 1.00 92.06 172 LYS A CA 1
ATOM 1345 C C . LYS A 1 172 ? -2.084 -6.861 18.079 1.00 92.06 172 LYS A C 1
ATOM 1347 O O . LYS A 1 172 ? -2.964 -7.441 17.433 1.00 92.06 172 LYS A O 1
ATOM 1352 N N . SER A 1 173 ? -0.844 -6.667 17.632 1.00 89.94 173 SER A N 1
ATOM 1353 C CA . SER A 1 173 ? -0.306 -7.303 16.424 1.00 89.94 173 SER A CA 1
ATOM 1354 C C . SER A 1 173 ? -0.298 -8.834 16.573 1.00 89.94 173 SER A C 1
ATOM 1356 O O . SER A 1 173 ? -0.474 -9.343 17.687 1.00 89.94 173 SER A O 1
ATOM 1358 N N . PRO A 1 174 ? -0.121 -9.600 15.481 1.00 86.62 174 PRO A N 1
ATOM 1359 C CA . PRO A 1 174 ? 0.085 -11.047 15.557 1.00 86.62 174 PRO A CA 1
ATOM 1360 C C . PRO A 1 174 ? 1.221 -11.456 16.508 1.00 86.62 174 PRO A C 1
ATOM 1362 O O . PRO A 1 174 ? 1.109 -12.477 17.182 1.00 86.62 174 PRO A O 1
ATOM 1365 N N . GLU A 1 175 ? 2.265 -10.635 16.608 1.00 86.00 175 GLU A N 1
ATOM 1366 C CA . GLU A 1 175 ? 3.414 -10.798 17.505 1.00 86.00 175 GLU A CA 1
ATOM 1367 C C . GLU A 1 175 ? 3.097 -10.409 18.962 1.00 86.00 175 GLU A C 1
ATOM 1369 O O . GLU A 1 175 ? 3.853 -10.726 19.876 1.00 86.00 175 GLU A O 1
ATOM 1374 N N . GLY A 1 176 ? 1.940 -9.783 19.202 1.00 88.69 176 GLY A N 1
ATOM 1375 C CA . GLY A 1 176 ? 1.453 -9.400 20.526 1.00 88.69 176 GLY A CA 1
ATOM 1376 C C . GLY A 1 176 ? 1.714 -7.941 20.910 1.00 88.69 176 GLY A C 1
ATOM 1377 O O . GLY A 1 176 ? 1.307 -7.533 22.004 1.00 88.69 176 GLY A O 1
ATOM 1378 N N . ASP A 1 177 ? 2.315 -7.151 20.021 1.00 91.06 177 ASP A N 1
ATOM 1379 C CA . ASP A 1 177 ? 2.715 -5.768 20.277 1.00 91.06 177 ASP A CA 1
ATOM 1380 C C . ASP A 1 177 ? 1.549 -4.783 20.144 1.00 91.06 177 ASP A C 1
ATOM 1382 O O . ASP A 1 177 ? 0.644 -4.926 19.315 1.00 91.06 177 ASP A O 1
ATOM 1386 N N . SER A 1 178 ? 1.561 -3.751 20.985 1.00 94.31 178 SER A N 1
ATOM 1387 C CA . SER A 1 178 ? 0.533 -2.713 21.019 1.00 94.31 178 SER A CA 1
ATOM 1388 C C . SER A 1 178 ? 1.102 -1.403 21.552 1.00 94.31 178 SER A C 1
ATOM 1390 O O . SER A 1 178 ? 1.942 -1.384 22.451 1.00 94.31 178 SER A O 1
ATOM 1392 N N . ILE A 1 179 ? 0.548 -0.290 21.079 1.00 92.25 179 ILE A N 1
ATOM 1393 C CA . ILE A 1 179 ? 0.836 1.061 21.550 1.00 92.25 179 ILE A CA 1
ATOM 1394 C C . ILE A 1 179 ? -0.464 1.796 21.883 1.00 92.25 179 ILE A C 1
ATOM 1396 O O . ILE A 1 179 ? -1.449 1.717 21.154 1.00 92.25 179 ILE A O 1
ATOM 1400 N N . THR A 1 180 ? -0.471 2.541 22.986 1.00 91.94 180 THR A N 1
ATOM 1401 C CA . THR A 1 180 ? -1.632 3.338 23.404 1.00 91.94 180 THR A CA 1
ATOM 1402 C C . THR A 1 180 ? -1.376 4.813 23.134 1.00 91.94 180 THR A C 1
ATOM 1404 O O . THR A 1 180 ? -0.384 5.378 23.602 1.00 91.94 180 THR A O 1
ATOM 1407 N N . PHE A 1 181 ? -2.281 5.468 22.413 1.00 85.81 181 PHE A N 1
ATOM 1408 C CA . PHE A 1 181 ? -2.244 6.915 22.213 1.00 85.81 181 PHE A CA 1
ATOM 1409 C C . PHE A 1 181 ? -3.654 7.506 22.130 1.00 85.81 181 PHE A C 1
ATOM 1411 O O . PHE A 1 181 ? -4.644 6.796 21.974 1.00 85.81 181 PHE A O 1
ATOM 1418 N N . THR A 1 182 ? -3.750 8.827 22.294 1.00 85.31 182 THR A N 1
ATOM 1419 C CA . THR A 1 182 ? -5.026 9.536 22.168 1.00 85.31 182 THR A CA 1
ATOM 1420 C C . THR A 1 182 ? -5.463 9.571 20.706 1.00 85.31 182 THR A C 1
ATOM 1422 O O . THR A 1 182 ? -4.721 10.073 19.860 1.00 85.31 182 THR A O 1
ATOM 1425 N N . THR A 1 183 ? -6.673 9.092 20.434 1.00 82.38 183 THR A N 1
ATOM 1426 C CA . THR A 1 183 ? -7.350 9.151 19.134 1.00 82.38 183 THR A CA 1
ATOM 1427 C C . THR A 1 183 ? -8.652 9.953 19.243 1.00 82.38 183 THR A C 1
ATOM 1429 O O . THR A 1 183 ? -9.048 10.353 20.342 1.00 82.38 183 THR A O 1
ATOM 1432 N N . HIS A 1 184 ? -9.294 10.217 18.108 1.00 82.50 184 HIS A N 1
ATOM 1433 C CA . HIS A 1 184 ? -10.621 10.817 18.036 1.00 82.50 184 HIS A CA 1
ATOM 1434 C C . HIS A 1 184 ? -11.599 9.780 17.488 1.00 82.50 184 HIS A C 1
ATOM 1436 O O . HIS A 1 184 ? -11.342 9.198 16.440 1.00 82.50 184 HIS A O 1
ATOM 1442 N N . GLU A 1 185 ? -12.710 9.576 18.182 1.00 79.19 185 GLU A N 1
ATOM 1443 C CA . GLU A 1 185 ? -13.839 8.781 17.700 1.00 79.19 185 GLU A CA 1
ATOM 1444 C C . GLU A 1 185 ? -15.025 9.698 17.445 1.00 79.19 185 GLU A C 1
ATOM 1446 O O . GLU A 1 185 ? -15.226 10.659 18.190 1.00 79.19 185 GLU A O 1
ATOM 1451 N N . ASN A 1 186 ? -15.812 9.398 16.415 1.00 78.06 186 ASN A N 1
ATOM 1452 C CA . ASN A 1 186 ? -17.053 10.115 16.157 1.00 78.06 186 ASN A CA 1
ATOM 1453 C C . ASN A 1 186 ? -18.230 9.303 16.699 1.00 78.06 186 ASN A C 1
ATOM 1455 O O . ASN A 1 186 ? -18.536 8.226 16.193 1.00 78.06 186 ASN A O 1
ATOM 1459 N N . TYR A 1 187 ? -18.902 9.848 17.710 1.00 77.62 187 TYR A N 1
ATOM 1460 C CA . TYR A 1 187 ? -20.165 9.329 18.232 1.00 77.62 187 TYR A CA 1
ATOM 1461 C C . TYR A 1 187 ? -21.253 10.349 17.911 1.00 77.62 187 TYR A C 1
ATOM 1463 O O . TYR A 1 187 ? -21.158 11.497 18.339 1.00 77.62 187 TYR A O 1
ATOM 1471 N N . ASP A 1 188 ? -22.240 9.965 17.100 1.00 75.69 188 ASP A N 1
ATOM 1472 C CA . ASP A 1 188 ? -23.375 10.821 16.713 1.00 75.69 188 ASP A CA 1
ATOM 1473 C C . ASP A 1 188 ? -22.963 12.213 16.186 1.00 75.69 188 ASP A C 1
ATOM 1475 O O . ASP A 1 188 ? -23.562 13.241 16.501 1.00 75.69 188 ASP A O 1
ATOM 1479 N N . GLY A 1 189 ? -21.887 12.256 15.391 1.00 76.75 189 GLY A N 1
ATOM 1480 C CA . GLY A 1 189 ? -21.342 13.490 14.810 1.00 76.75 189 GLY A CA 1
ATOM 1481 C C . GLY A 1 189 ? -20.473 14.328 15.757 1.00 76.75 189 GLY A C 1
ATOM 1482 O O . GLY A 1 189 ? -19.954 15.364 15.341 1.00 76.75 189 GLY A O 1
ATOM 1483 N N . GLN A 1 190 ? -20.266 13.892 17.003 1.00 79.31 190 GLN A N 1
ATOM 1484 C CA . GLN A 1 190 ? -19.366 14.540 17.955 1.00 79.31 190 GLN A CA 1
ATOM 1485 C C . GLN A 1 190 ? -18.016 13.826 18.009 1.00 79.31 190 GLN A C 1
ATOM 1487 O O . GLN A 1 190 ? -17.936 12.632 18.298 1.00 79.31 190 GLN A O 1
ATOM 1492 N N . SER A 1 191 ? -16.943 14.583 17.773 1.00 82.69 191 SER A N 1
ATOM 1493 C CA . SER A 1 191 ? -15.575 14.078 17.878 1.00 82.69 191 SER A CA 1
ATOM 1494 C C . SER A 1 191 ? -15.116 14.066 19.337 1.00 82.69 191 SER A C 1
ATOM 1496 O O . SER A 1 191 ? -14.938 15.118 19.956 1.00 82.69 191 SER A O 1
ATOM 1498 N N . VAL A 1 192 ? -14.907 12.873 19.893 1.00 85.94 192 VAL A N 1
ATOM 1499 C CA . VAL A 1 192 ? -14.504 12.648 21.286 1.00 85.94 192 VAL A CA 1
ATOM 1500 C C . VAL A 1 192 ? -13.071 12.132 21.331 1.00 85.94 192 VAL A C 1
ATOM 1502 O O . VAL A 1 192 ? -12.720 11.160 20.663 1.00 85.94 192 VAL A O 1
ATOM 1505 N N . LYS A 1 193 ? -12.229 12.760 22.159 1.00 86.31 193 LYS A N 1
ATOM 1506 C CA . LYS A 1 193 ? -10.867 12.277 22.419 1.00 86.31 193 LYS A CA 1
ATOM 1507 C C . LYS A 1 193 ? -10.903 11.102 23.385 1.00 86.31 193 LYS A C 1
ATOM 1509 O O . LYS A 1 193 ? -11.329 11.264 24.526 1.00 86.31 193 LYS A O 1
ATOM 1514 N N . ILE A 1 194 ? -10.366 9.964 22.967 1.00 85.75 194 ILE A N 1
ATOM 1515 C CA . ILE A 1 194 ? -10.227 8.778 23.816 1.00 85.75 194 ILE A CA 1
ATOM 1516 C C . ILE A 1 194 ? -8.788 8.268 23.791 1.00 85.75 194 ILE A C 1
ATOM 1518 O O . ILE A 1 194 ? -8.047 8.526 22.844 1.00 85.75 194 ILE A O 1
ATOM 1522 N N . LYS A 1 195 ? -8.371 7.543 24.833 1.00 89.19 195 LYS A N 1
ATOM 1523 C CA . LYS A 1 195 ? -7.167 6.706 24.761 1.00 89.19 195 LYS A CA 1
ATOM 1524 C C . LYS A 1 195 ? -7.584 5.340 24.247 1.00 89.19 195 LYS A C 1
ATOM 1526 O O . LYS A 1 195 ? -8.459 4.724 24.845 1.00 89.19 195 LYS A O 1
ATOM 1531 N N . ASP A 1 196 ? -6.941 4.886 23.184 1.00 88.81 196 ASP A N 1
ATOM 1532 C CA . ASP A 1 196 ? -7.186 3.564 22.617 1.00 88.81 196 ASP A CA 1
ATOM 1533 C C . ASP A 1 196 ? -5.856 2.862 22.323 1.00 88.81 196 ASP A C 1
ATOM 1535 O O . ASP A 1 196 ? -4.798 3.503 22.251 1.00 88.81 196 ASP A O 1
ATOM 1539 N N . SER A 1 197 ? -5.911 1.540 22.211 1.00 92.31 197 SER A N 1
ATOM 1540 C CA . SER A 1 197 ? -4.760 0.684 21.948 1.00 92.31 197 SER A CA 1
ATOM 1541 C C . SER A 1 197 ? -4.769 0.231 20.497 1.00 92.31 197 SER A C 1
ATOM 1543 O O . SER A 1 197 ? -5.730 -0.366 20.009 1.00 92.31 197 SER A O 1
ATOM 1545 N N . PHE A 1 198 ? -3.663 0.497 19.819 1.00 94.06 198 PHE A N 1
ATOM 1546 C CA . PHE A 1 198 ? -3.441 0.162 18.424 1.00 94.06 198 PHE A CA 1
ATOM 1547 C C . PHE A 1 198 ? -2.319 -0.851 18.303 1.00 94.06 198 PHE A C 1
ATOM 1549 O O . PHE A 1 198 ? -1.365 -0.830 19.084 1.00 94.06 198 PHE A O 1
ATOM 1556 N N . ARG A 1 199 ? -2.414 -1.701 17.282 1.00 96.81 199 ARG A N 1
ATOM 1557 C CA . ARG A 1 199 ? -1.333 -2.615 16.925 1.00 96.81 199 ARG A CA 1
ATOM 1558 C C . ARG A 1 199 ? -0.083 -1.801 16.607 1.00 96.81 199 ARG A C 1
ATOM 1560 O O . ARG A 1 199 ? -0.179 -0.750 15.969 1.00 96.81 199 ARG A O 1
ATOM 1567 N N . SER A 1 200 ? 1.075 -2.281 17.042 1.00 94.88 200 SER A N 1
ATOM 1568 C CA . SER A 1 200 ? 2.367 -1.679 16.706 1.00 94.88 200 SER A CA 1
ATOM 1569 C C . SER A 1 200 ? 3.268 -2.675 15.996 1.00 94.88 200 SER A C 1
ATOM 1571 O O . SER A 1 200 ? 3.090 -3.881 16.139 1.00 94.88 200 SER A O 1
ATOM 1573 N N . TYR A 1 201 ? 4.218 -2.149 15.227 1.00 93.69 201 TYR A N 1
ATOM 1574 C CA . TYR A 1 201 ? 5.055 -2.921 14.315 1.00 93.69 201 TYR A CA 1
ATOM 1575 C C . TYR A 1 201 ? 6.465 -2.332 14.236 1.00 93.69 201 TYR A C 1
ATOM 1577 O O . TYR A 1 201 ? 6.672 -1.148 14.528 1.00 93.69 201 TYR A O 1
ATOM 1585 N N . ASP A 1 202 ? 7.414 -3.114 13.730 1.00 83.38 202 ASP A N 1
ATOM 1586 C CA . ASP A 1 202 ? 8.782 -2.652 13.471 1.00 83.38 202 ASP A CA 1
ATOM 1587 C C . ASP A 1 202 ? 8.878 -1.814 12.192 1.00 83.38 202 ASP A C 1
ATOM 1589 O O . ASP A 1 202 ? 9.743 -0.941 12.075 1.00 83.38 202 ASP A O 1
ATOM 1593 N N . SER A 1 203 ? 7.989 -2.054 11.219 1.00 86.19 203 SER A N 1
ATOM 1594 C CA . SER A 1 203 ? 8.055 -1.407 9.908 1.00 86.19 203 SER A CA 1
ATOM 1595 C C . SER A 1 203 ? 6.695 -1.179 9.242 1.00 86.19 203 SER A C 1
ATOM 1597 O O . SER A 1 203 ? 5.661 -1.723 9.641 1.00 86.19 203 SER A O 1
ATOM 1599 N N . LEU A 1 204 ? 6.706 -0.365 8.180 1.00 90.62 204 LEU A N 1
ATOM 1600 C CA . LEU A 1 204 ? 5.552 -0.156 7.301 1.00 90.62 204 LEU A CA 1
ATOM 1601 C C . LEU A 1 204 ? 5.110 -1.463 6.630 1.00 90.62 204 LEU A C 1
ATOM 1603 O O . LEU A 1 204 ? 3.916 -1.698 6.479 1.00 90.62 204 LEU A O 1
ATOM 1607 N N . GLU A 1 205 ? 6.056 -2.313 6.236 1.00 88.19 205 GLU A N 1
ATOM 1608 C CA . GLU A 1 205 ? 5.788 -3.590 5.575 1.00 88.19 205 GLU A CA 1
ATOM 1609 C C . GLU A 1 205 ? 5.026 -4.548 6.491 1.00 88.19 205 GLU A C 1
ATOM 1611 O O . GLU A 1 205 ? 4.034 -5.122 6.048 1.00 88.19 205 GLU A O 1
ATOM 1616 N N . GLN A 1 206 ? 5.438 -4.674 7.759 1.00 86.06 206 GLN A N 1
ATOM 1617 C CA . GLN A 1 206 ? 4.713 -5.477 8.751 1.00 86.06 206 GLN A CA 1
ATOM 1618 C C . GLN A 1 206 ? 3.305 -4.922 8.990 1.00 86.06 206 GLN A C 1
ATOM 1620 O O . GLN A 1 206 ? 2.329 -5.668 8.952 1.00 86.06 206 GLN A O 1
ATOM 1625 N N . SER A 1 207 ? 3.186 -3.601 9.165 1.00 96.94 207 SER A N 1
ATOM 1626 C CA . SER A 1 207 ? 1.888 -2.951 9.365 1.00 96.94 207 SER A CA 1
ATOM 1627 C C . SER A 1 207 ? 0.938 -3.173 8.183 1.00 96.94 207 SER A C 1
ATOM 1629 O O . SER A 1 207 ? -0.241 -3.465 8.373 1.00 96.94 207 SER A O 1
ATOM 1631 N N . ALA A 1 208 ? 1.449 -3.069 6.954 1.00 96.62 208 ALA A N 1
ATOM 1632 C CA . ALA A 1 208 ? 0.667 -3.265 5.741 1.00 96.62 208 ALA A CA 1
ATOM 1633 C C . ALA A 1 208 ? 0.259 -4.729 5.540 1.00 96.62 208 ALA A C 1
ATOM 1635 O O . ALA A 1 208 ? -0.889 -4.987 5.173 1.00 96.62 208 ALA A O 1
ATOM 1636 N N . ASP A 1 209 ? 1.169 -5.678 5.778 1.00 95.06 209 ASP A N 1
ATOM 1637 C CA . ASP A 1 209 ? 0.863 -7.106 5.672 1.00 95.06 209 ASP A CA 1
ATOM 1638 C C . ASP A 1 209 ? -0.208 -7.518 6.688 1.00 95.06 209 ASP A C 1
ATOM 1640 O O . ASP A 1 209 ? -1.211 -8.121 6.304 1.00 95.06 209 ASP A O 1
ATOM 1644 N N . ASP A 1 210 ? -0.080 -7.088 7.947 1.00 97.56 210 ASP A N 1
ATOM 1645 C CA . ASP A 1 210 ? -1.089 -7.356 8.972 1.00 97.56 210 ASP A CA 1
ATOM 1646 C C . ASP A 1 210 ? -2.420 -6.648 8.689 1.00 97.56 210 ASP A C 1
ATOM 1648 O O . ASP A 1 210 ? -3.478 -7.222 8.924 1.00 97.56 210 ASP A O 1
ATOM 1652 N N . TYR A 1 211 ? -2.409 -5.442 8.117 1.00 98.38 211 TYR A N 1
ATOM 1653 C CA . TYR A 1 211 ? -3.627 -4.793 7.625 1.00 98.38 211 TYR A CA 1
ATOM 1654 C C . TYR A 1 211 ? -4.326 -5.638 6.543 1.00 98.38 211 TYR A C 1
ATOM 1656 O O . TYR A 1 211 ? -5.534 -5.884 6.618 1.00 98.38 211 TYR A O 1
ATOM 1664 N N . GLY A 1 212 ? -3.566 -6.149 5.569 1.00 97.81 212 GLY A N 1
ATOM 1665 C CA . GLY A 1 212 ? -4.071 -7.060 4.543 1.00 97.81 212 GLY A CA 1
ATOM 1666 C C . GLY A 1 212 ? -4.681 -8.327 5.130 1.00 97.81 212 GLY A C 1
ATOM 1667 O O . GLY A 1 212 ? -5.822 -8.680 4.817 1.00 97.81 212 GLY A O 1
ATOM 1668 N N . ARG A 1 213 ? -3.935 -8.971 6.030 1.00 97.31 213 ARG A N 1
ATOM 1669 C CA . ARG A 1 213 ? -4.377 -10.138 6.789 1.00 97.31 213 ARG A CA 1
ATOM 1670 C C . ARG A 1 213 ? -5.646 -9.831 7.570 1.00 97.31 213 ARG A C 1
ATOM 1672 O O . ARG A 1 213 ? -6.600 -10.587 7.463 1.00 97.31 213 ARG A O 1
ATOM 1679 N N . PHE A 1 214 ? -5.678 -8.742 8.336 1.00 97.44 214 PHE A N 1
ATOM 1680 C CA . PHE A 1 214 ? -6.809 -8.336 9.168 1.00 97.44 214 PHE A CA 1
ATOM 1681 C C . PHE A 1 214 ? -8.094 -8.227 8.352 1.00 97.44 214 PHE A C 1
ATOM 1683 O O . PHE A 1 214 ? -9.112 -8.784 8.765 1.00 97.44 214 PHE A O 1
ATOM 1690 N N . LEU A 1 215 ? -8.044 -7.573 7.187 1.00 97.94 215 LEU A N 1
ATOM 1691 C CA . LEU A 1 215 ? -9.194 -7.512 6.291 1.00 97.94 215 LEU A CA 1
ATOM 1692 C C . LEU A 1 215 ? -9.568 -8.902 5.763 1.00 97.94 215 LEU A C 1
ATOM 1694 O O . LEU A 1 215 ? -10.734 -9.278 5.816 1.00 97.94 215 LEU A O 1
ATOM 1698 N N . SER A 1 216 ? -8.588 -9.673 5.290 1.00 96.62 216 SER A N 1
ATOM 1699 C CA . SER A 1 216 ? -8.814 -10.970 4.641 1.00 96.62 216 SER A CA 1
ATOM 1700 C C . SER A 1 216 ? -9.373 -12.043 5.586 1.00 96.62 216 SER A C 1
ATOM 1702 O O . SER A 1 216 ? -10.272 -12.792 5.206 1.00 96.62 216 SER A O 1
ATOM 1704 N N . VAL A 1 217 ? -8.882 -12.119 6.827 1.00 94.31 217 VAL A N 1
ATOM 1705 C CA . VAL A 1 217 ? -9.278 -13.167 7.786 1.00 94.31 217 VAL A CA 1
ATOM 1706 C C . VAL A 1 217 ? -10.551 -12.821 8.557 1.00 94.31 217 VAL A C 1
ATOM 1708 O O . VAL A 1 217 ? -11.228 -13.710 9.077 1.00 94.31 217 VAL A O 1
ATOM 1711 N N . ASN A 1 218 ? -10.885 -11.535 8.672 1.00 95.94 218 ASN A N 1
ATOM 1712 C CA . ASN A 1 218 ? -12.051 -11.098 9.418 1.00 95.94 218 ASN A CA 1
ATOM 1713 C C . ASN A 1 218 ? -13.296 -11.147 8.527 1.00 95.94 218 ASN A C 1
ATOM 1715 O O . ASN A 1 218 ? -13.489 -10.305 7.652 1.00 95.94 218 ASN A O 1
ATOM 1719 N N . LYS A 1 219 ? -14.190 -12.103 8.814 1.00 96.19 219 LYS A N 1
ATOM 1720 C CA . LYS A 1 219 ? -15.437 -12.335 8.060 1.00 96.19 219 LYS A CA 1
ATOM 1721 C C . LYS A 1 219 ? -16.297 -11.081 7.879 1.00 96.19 219 LYS A C 1
ATOM 1723 O O . LYS A 1 219 ? -17.040 -11.006 6.907 1.00 96.19 219 LYS A O 1
ATOM 1728 N N . ARG A 1 220 ? -16.170 -10.093 8.773 1.00 96.88 220 ARG A N 1
ATOM 1729 C CA . ARG A 1 220 ? -16.799 -8.769 8.656 1.00 96.88 220 ARG A CA 1
ATOM 1730 C C . ARG A 1 220 ? -16.552 -8.112 7.292 1.00 96.88 220 ARG A C 1
ATOM 1732 O O . ARG A 1 220 ? -17.460 -7.487 6.763 1.00 96.88 220 ARG A O 1
ATOM 1739 N N . TYR A 1 221 ? -15.355 -8.263 6.724 1.00 97.75 221 TYR A N 1
ATOM 1740 C CA . TYR A 1 221 ? -14.957 -7.606 5.474 1.00 97.75 221 TYR A CA 1
ATOM 1741 C C . TYR A 1 221 ? -15.078 -8.507 4.239 1.00 97.75 221 TYR A C 1
ATOM 1743 O O . TYR A 1 221 ? -14.663 -8.107 3.153 1.00 97.75 221 TYR A O 1
ATOM 1751 N N . ALA A 1 222 ? -15.651 -9.710 4.364 1.00 97.62 222 ALA A N 1
ATOM 1752 C CA . ALA A 1 222 ? -15.695 -10.692 3.277 1.00 97.62 222 ALA A CA 1
ATOM 1753 C C . ALA A 1 222 ? -16.333 -10.145 1.985 1.00 97.62 222 ALA A C 1
ATOM 1755 O O . ALA A 1 222 ? -15.862 -10.449 0.890 1.00 97.62 222 ALA A O 1
ATOM 1756 N N . THR A 1 223 ? -17.353 -9.285 2.096 1.00 97.62 223 THR A N 1
ATOM 1757 C CA . THR A 1 223 ? -18.018 -8.666 0.938 1.00 97.62 223 THR A CA 1
ATOM 1758 C C . THR A 1 223 ? -17.059 -7.832 0.088 1.00 97.62 223 THR A C 1
ATOM 1760 O O . THR A 1 223 ? -17.140 -7.881 -1.139 1.00 97.62 223 THR A O 1
ATOM 1763 N N . ALA A 1 224 ? -16.098 -7.133 0.703 1.00 97.75 224 ALA A N 1
ATOM 1764 C CA . ALA A 1 224 ? -15.109 -6.339 -0.027 1.00 97.75 224 ALA A CA 1
ATOM 1765 C C . ALA A 1 224 ? -14.268 -7.209 -0.975 1.00 97.75 224 ALA A C 1
ATOM 1767 O O . ALA A 1 224 ? -13.994 -6.819 -2.108 1.00 97.75 224 ALA A O 1
ATOM 1768 N N . PHE A 1 225 ? -13.949 -8.443 -0.571 1.00 96.56 225 PHE A N 1
ATOM 1769 C CA . PHE A 1 225 ? -13.168 -9.388 -1.376 1.00 96.56 225 PHE A CA 1
ATOM 1770 C C . PHE A 1 225 ? -13.921 -9.977 -2.575 1.00 96.56 225 PHE A C 1
ATOM 1772 O O . PHE A 1 225 ? -13.311 -10.677 -3.379 1.00 96.56 225 PHE A O 1
ATOM 1779 N N . SER A 1 226 ? -15.199 -9.633 -2.767 1.00 95.31 226 SER A N 1
ATOM 1780 C CA . SER A 1 226 ? -15.899 -9.861 -4.041 1.00 95.31 226 SER A CA 1
ATOM 1781 C C . SER A 1 226 ? -15.488 -8.855 -5.128 1.00 95.31 226 SER A C 1
ATOM 1783 O O . SER A 1 226 ? -15.793 -9.055 -6.302 1.00 95.31 226 SER A O 1
ATOM 1785 N N . TYR A 1 227 ? -14.764 -7.791 -4.758 1.00 93.56 227 TYR A N 1
ATOM 1786 C CA . TYR A 1 227 ? -14.355 -6.694 -5.641 1.00 93.56 227 TYR A CA 1
ATOM 1787 C C . TYR A 1 227 ? -12.835 -6.446 -5.629 1.00 93.56 227 TYR A C 1
ATOM 1789 O O . TYR A 1 227 ? -12.385 -5.306 -5.539 1.00 93.56 227 TYR A O 1
ATOM 1797 N N . PRO A 1 228 ? -11.982 -7.480 -5.751 1.00 83.75 228 PRO A N 1
ATOM 1798 C CA . PRO A 1 228 ? -10.537 -7.328 -5.572 1.00 83.75 228 PRO A CA 1
ATOM 1799 C C . PRO A 1 228 ? -9.875 -6.480 -6.673 1.00 83.75 228 PRO A C 1
ATOM 1801 O O . PRO A 1 228 ? -8.740 -6.033 -6.503 1.00 83.75 228 PRO A O 1
ATOM 1804 N N . ASN A 1 229 ? -10.549 -6.271 -7.805 1.00 82.75 229 ASN A N 1
ATOM 1805 C CA . ASN A 1 229 ? -10.049 -5.497 -8.945 1.00 82.75 229 ASN A CA 1
ATOM 1806 C C . ASN A 1 229 ? -10.766 -4.146 -9.113 1.00 82.75 229 ASN A C 1
ATOM 1808 O O . ASN A 1 229 ? -10.489 -3.433 -10.072 1.00 82.75 229 ASN A O 1
ATOM 1812 N N . ASP A 1 230 ? -11.652 -3.795 -8.179 1.00 84.81 230 ASP A N 1
ATOM 1813 C CA . ASP A 1 230 ? -12.382 -2.530 -8.144 1.00 84.81 230 ASP A CA 1
ATOM 1814 C C . ASP A 1 230 ? -12.097 -1.846 -6.793 1.00 84.81 230 ASP A C 1
ATOM 1816 O O . ASP A 1 230 ? -12.743 -2.152 -5.788 1.00 84.81 230 ASP A O 1
ATOM 1820 N N . PRO A 1 231 ? -11.066 -0.982 -6.721 1.00 88.62 231 PRO A N 1
ATOM 1821 C CA . PRO A 1 231 ? -10.610 -0.407 -5.461 1.00 88.62 231 PRO A CA 1
ATOM 1822 C C . PRO A 1 231 ? -11.642 0.509 -4.801 1.00 88.62 231 PRO A C 1
ATOM 1824 O O . PRO A 1 231 ? -11.690 0.552 -3.573 1.00 88.62 231 PRO A O 1
ATOM 1827 N N . GLU A 1 232 ? -12.460 1.214 -5.584 1.00 89.25 232 GLU A N 1
ATOM 1828 C CA . GLU A 1 232 ? -13.504 2.100 -5.061 1.00 89.25 232 GLU A CA 1
ATOM 1829 C C . GLU A 1 232 ? -14.602 1.275 -4.397 1.00 89.25 232 GLU A C 1
ATOM 1831 O O . GLU A 1 232 ? -14.939 1.483 -3.230 1.00 89.25 232 GLU A O 1
ATOM 1836 N N . LYS A 1 233 ? -15.104 0.251 -5.090 1.00 90.81 233 LYS A N 1
ATOM 1837 C CA . LYS A 1 233 ? -16.123 -0.621 -4.512 1.00 90.81 233 LYS A CA 1
ATOM 1838 C C . LYS A 1 233 ? -15.597 -1.421 -3.322 1.00 90.81 233 LYS A C 1
ATOM 1840 O O . LYS A 1 233 ? -16.310 -1.581 -2.332 1.00 90.81 233 LYS A O 1
ATOM 1845 N N . PHE A 1 234 ? -14.342 -1.871 -3.381 1.00 97.38 234 PHE A N 1
ATOM 1846 C CA . PHE A 1 234 ? -13.685 -2.546 -2.264 1.00 97.38 234 PHE A CA 1
ATOM 1847 C C . PHE A 1 234 ? -13.691 -1.672 -1.004 1.00 97.38 234 PHE A C 1
ATOM 1849 O O . PHE A 1 234 ? -14.127 -2.131 0.052 1.00 97.38 234 PHE A O 1
ATOM 1856 N N . ILE A 1 235 ? -13.239 -0.413 -1.100 1.00 95.50 235 ILE A N 1
ATOM 1857 C CA . ILE A 1 235 ? -13.166 0.466 0.076 1.00 95.50 235 ILE A CA 1
ATOM 1858 C C . ILE A 1 235 ? -14.552 0.849 0.599 1.00 95.50 235 ILE A C 1
ATOM 1860 O O . ILE A 1 235 ? -14.733 0.941 1.811 1.00 95.50 235 ILE A O 1
ATOM 1864 N N . HIS A 1 236 ? -15.551 0.989 -0.277 1.00 94.31 236 HIS A N 1
ATOM 1865 C CA . HIS A 1 236 ? -16.932 1.218 0.149 1.00 94.31 236 HIS A CA 1
ATOM 1866 C C . HIS A 1 236 ? -17.479 0.065 0.997 1.00 94.31 236 HIS A C 1
ATOM 1868 O O . HIS A 1 236 ? -18.100 0.315 2.030 1.00 94.31 236 HIS A O 1
ATOM 1874 N N . GLU A 1 237 ? -17.219 -1.189 0.621 1.00 97.12 237 GLU A N 1
ATOM 1875 C CA . GLU A 1 237 ? -17.634 -2.342 1.429 1.00 97.12 237 GLU A CA 1
ATOM 1876 C C . GLU A 1 237 ? -16.852 -2.438 2.750 1.00 97.12 237 GLU A C 1
ATOM 1878 O O . GLU A 1 237 ? -17.432 -2.791 3.776 1.00 97.12 237 GLU A O 1
ATOM 1883 N N . VAL A 1 238 ? -15.567 -2.061 2.771 1.00 96.62 238 VAL A N 1
ATOM 1884 C CA . VAL A 1 238 ? -14.779 -1.963 4.017 1.00 96.62 238 VAL A CA 1
ATOM 1885 C C . VAL A 1 238 ? -15.354 -0.899 4.959 1.00 96.62 238 VAL A C 1
ATOM 1887 O O . VAL A 1 238 ? -15.537 -1.167 6.148 1.00 96.62 238 VAL A O 1
ATOM 1890 N N . ALA A 1 239 ? -15.682 0.286 4.438 1.00 94.12 239 ALA A N 1
ATOM 1891 C CA . ALA A 1 239 ? -16.278 1.374 5.211 1.00 94.12 239 ALA A CA 1
ATOM 1892 C C . ALA A 1 239 ? -17.663 0.986 5.748 1.00 94.12 239 ALA A C 1
ATOM 1894 O O . ALA A 1 239 ? -17.913 1.097 6.947 1.00 94.12 239 ALA A O 1
ATOM 1895 N N . LYS A 1 240 ? -18.528 0.430 4.890 1.00 94.31 240 LYS A N 1
ATOM 1896 C CA . LYS A 1 240 ? -19.860 -0.078 5.256 1.00 94.31 240 LYS A CA 1
ATOM 1897 C C . LYS A 1 240 ? -19.803 -1.143 6.351 1.00 94.31 240 LYS A C 1
ATOM 1899 O O . LYS A 1 240 ? -20.708 -1.229 7.176 1.00 94.31 240 LYS A O 1
ATOM 1904 N N . ALA A 1 241 ? -18.743 -1.945 6.371 1.00 94.56 241 ALA A N 1
ATOM 1905 C CA . ALA A 1 241 ? -18.522 -2.959 7.390 1.00 94.56 241 ALA A CA 1
ATOM 1906 C C . ALA A 1 241 ? -18.003 -2.392 8.731 1.00 94.56 241 ALA A C 1
ATOM 1908 O O . ALA A 1 241 ? -17.816 -3.155 9.680 1.00 94.56 241 ALA A O 1
ATOM 1909 N N . GLY A 1 242 ? -17.790 -1.076 8.838 1.00 91.88 242 GLY A N 1
ATOM 1910 C CA . GLY A 1 242 ? -17.431 -0.395 10.082 1.00 91.88 242 GLY A CA 1
ATOM 1911 C C . GLY A 1 242 ? -15.938 -0.442 10.396 1.00 91.88 242 GLY A C 1
ATOM 1912 O O . GLY A 1 242 ? -15.559 -0.764 11.523 1.00 91.88 242 GLY A O 1
ATOM 1913 N N . TYR A 1 243 ? -15.088 -0.164 9.401 1.00 92.19 243 TYR A N 1
ATOM 1914 C CA . TYR A 1 243 ? -13.647 0.008 9.625 1.00 92.19 243 TYR A CA 1
ATOM 1915 C C . TYR A 1 243 ? -13.338 1.258 10.465 1.00 92.19 243 TYR A C 1
ATOM 1917 O O . TYR A 1 243 ? -12.495 1.207 11.356 1.00 92.19 243 TYR A O 1
ATOM 1925 N N . ALA A 1 244 ? -14.052 2.358 10.204 1.00 83.50 244 ALA A N 1
ATOM 1926 C CA . ALA A 1 244 ? -13.941 3.626 10.919 1.00 83.50 244 ALA A CA 1
ATOM 1927 C C . ALA A 1 244 ? -15.335 4.168 11.278 1.00 83.50 244 ALA A C 1
ATOM 1929 O O . ALA A 1 244 ? -16.327 3.821 10.639 1.00 83.50 244 ALA A O 1
ATOM 1930 N N . THR A 1 245 ? -15.401 5.021 12.301 1.00 71.88 245 THR A N 1
ATOM 1931 C CA . THR A 1 245 ? -16.631 5.691 12.769 1.00 71.88 245 THR A CA 1
ATOM 1932 C C . THR A 1 245 ? -16.888 7.033 12.074 1.00 71.88 245 THR A C 1
ATOM 1934 O O . THR A 1 245 ? -17.945 7.633 12.249 1.00 71.88 245 THR A O 1
ATOM 1937 N N . ASN A 1 246 ? -15.927 7.523 11.283 1.00 64.56 246 ASN A N 1
ATOM 1938 C CA . ASN A 1 246 ? -16.045 8.769 10.531 1.00 64.56 246 ASN A CA 1
ATOM 1939 C C . ASN A 1 246 ? -16.816 8.532 9.210 1.00 64.56 246 ASN A C 1
ATOM 1941 O O . ASN A 1 246 ? -16.387 7.651 8.459 1.00 64.56 246 ASN A O 1
ATOM 1945 N N . PRO A 1 247 ? -17.927 9.253 8.947 1.00 54.06 247 PRO A N 1
ATOM 1946 C CA . PRO A 1 247 ? -18.751 9.077 7.745 1.00 54.06 247 PRO A CA 1
ATOM 1947 C C . PRO A 1 247 ? -18.086 9.539 6.442 1.00 54.06 247 PRO A C 1
ATOM 1949 O O . PRO A 1 247 ? -17.207 10.434 6.486 1.00 54.06 247 PRO A O 1
#

Sequence (247 aa):
MRLRISRAVGVNQPNNIVDVKKIQMLLNRAIRDDNIESLKEDGLWGPKTFARLVYFQEKFVHLFHADAVVNRYGPTLRRLNQANGAAHNETSPHQKQTALVPDSNQIKQLAQRASLPLPAIKSEWINRALPAAINVKRNWGVPIAVTIAQGALESGWGLKAKGNAYFGVKGKSPEGDSITFTTHENYDGQSVKIKDSFRSYDSLEQSADDYGRFLSVNKRYATAFSYPNDPEKFIHEVAKAGYATNP

Foldseek 3Di:
DQDFDPFKDFQPTPLALVRLLVLLVLLQQLDPDPVQDRDDSRSQPAPSSQVSLQCCCCPQVVDPGRRGMDGRPDSSSVRSRVSVVVPPDDDDDDDDDDDDDDPPVVVVVVVVVVPPPDDPLLSVLRSQCQSLLVVLCVPQLAHSCLLSVQLCVQCVSVVRQVLNLSNQAFDEAPVGAKDWDWDWAADPNDTDTDIGIGYHDPDPNSNSNSVSVVLRVDPLLVVLSVCSPPNVSSVVSVVVSPSGRDD